Protein AF-A0A523J9A5-F1 (afdb_monomer_lite)

Secondary structure (DSSP, 8-state):
-HHHHHHHHHHGGG-------PEEEEEEEEPPTT--HHHHHHHHHHHHHHHHHHHHHHHTT--HHHHHHHHHHHHHHHHHHHHHHHHHHTT--TTS---HHHHHHHHHHHHHHHHHHHHHGGGGGGGEEEEEEEEEEE-SS-TTEEEEEEEEEE-HHHHHHHHHHHHTTSS---------------SS--TGGGT-SSHHHHHHHHHHH-

pLDDT: mean 82.73, std 16.06, range [45.19, 97.62]

Sequence (210 aa):
MIKILISIFIFLFMASSQASDYISGQGRFYAADGDSIQFIKKQLLYNAFRNVINKDLKHQGLNDKRFWEIFDQKFEESFAEIKETLQTKYKIQEGEKIDPKVQEKYKKALRAKRLVLRTKFSSLGRAISSYAIKTITRSPKYPKSRFLSLQAKVDRKILNRIYFRFIKSGENKKFSSLIISPTLSLTNLTWDELGVEVKNDLTEVIYGHW

Foldseek 3Di:
DVVVVVVVVVVVVVPPPPPQDWFKFKFKDQADPPQDPVNVVLRRVVRRLLRSLLVVCVVVVHDSPLLVVLQVVVLCVVCVVVLVVLCVVLVPDPPDDDDPVSVVVSVSVSSSVSSVCSCPRLPSVVQFVDKDWDDWDADPVRRRMIMTMMITRGPVVSSVVSSCVRVVVPDDPPVVDDDDDDDDDDDPDDCVNVVHPDPVVVVCVVVVPD

Radius of gyration: 27.21 Å; chains: 1; bounding box: 61×56×72 Å

Structure (mmCIF, N/CA/C/O backbone):
data_AF-A0A523J9A5-F1
#
_entry.id   AF-A0A523J9A5-F1
#
loop_
_atom_site.group_PDB
_atom_site.id
_atom_site.type_symbol
_atom_site.label_atom_id
_atom_site.label_alt_id
_atom_site.label_comp_id
_atom_site.label_asym_id
_atom_site.label_entity_id
_atom_site.label_seq_id
_atom_site.pdbx_PDB_ins_code
_atom_site.Cartn_x
_atom_site.Cartn_y
_atom_site.Cartn_z
_atom_site.occupancy
_atom_site.B_iso_or_equiv
_atom_site.auth_seq_id
_atom_site.auth_comp_id
_atom_site.auth_asym_id
_atom_site.auth_atom_id
_atom_site.pdbx_PDB_model_num
ATOM 1 N N . MET A 1 1 ? 17.017 -33.442 -46.375 1.00 51.81 1 MET A N 1
ATOM 2 C CA . MET A 1 1 ? 16.998 -33.651 -44.907 1.00 51.81 1 MET A CA 1
ATOM 3 C C . MET A 1 1 ? 17.675 -32.528 -44.116 1.00 51.81 1 MET A C 1
ATOM 5 O O . MET A 1 1 ? 17.059 -32.040 -43.182 1.00 51.81 1 MET A O 1
ATOM 9 N N . ILE A 1 2 ? 18.857 -32.033 -44.510 1.00 52.28 2 ILE A N 1
ATOM 10 C CA . ILE A 1 2 ? 19.576 -30.945 -43.800 1.00 52.28 2 ILE A CA 1
ATOM 11 C C . ILE A 1 2 ? 18.772 -29.630 -43.688 1.00 52.28 2 ILE A C 1
ATOM 13 O O . ILE A 1 2 ? 18.781 -28.990 -42.642 1.00 52.28 2 ILE A O 1
ATOM 17 N N . LYS A 1 3 ? 17.987 -29.262 -44.713 1.00 48.47 3 LYS A N 1
ATOM 18 C CA . LYS A 1 3 ? 17.148 -28.044 -44.684 1.00 48.47 3 LYS A CA 1
ATOM 19 C C . LYS A 1 3 ? 15.986 -28.102 -43.674 1.00 48.47 3 LYS A C 1
ATOM 21 O O . LYS A 1 3 ? 15.579 -27.063 -43.170 1.00 48.47 3 LYS A O 1
ATOM 26 N N . ILE A 1 4 ? 15.487 -29.298 -43.344 1.00 55.53 4 ILE A N 1
ATOM 27 C CA . ILE A 1 4 ? 14.413 -29.484 -42.347 1.00 55.53 4 ILE A CA 1
ATOM 28 C C . ILE A 1 4 ? 14.994 -29.396 -40.928 1.00 55.53 4 ILE A C 1
ATOM 30 O O . ILE A 1 4 ? 14.382 -28.793 -40.050 1.00 55.53 4 ILE A O 1
ATOM 34 N N . LEU A 1 5 ? 16.218 -29.900 -40.723 1.00 50.38 5 LEU A N 1
ATOM 35 C CA . LEU A 1 5 ? 16.916 -29.814 -39.437 1.00 50.38 5 LEU A CA 1
ATOM 36 C C . LEU A 1 5 ? 17.243 -28.361 -39.040 1.00 50.38 5 LEU A C 1
ATOM 38 O O . LEU A 1 5 ? 17.087 -27.987 -37.882 1.00 50.38 5 LEU A O 1
ATOM 42 N N . ILE A 1 6 ? 17.632 -27.525 -40.010 1.00 56.62 6 ILE A N 1
ATOM 43 C CA . ILE A 1 6 ? 17.938 -26.100 -39.782 1.00 56.62 6 ILE A CA 1
ATOM 44 C C . ILE A 1 6 ? 16.667 -25.302 -39.444 1.00 56.62 6 ILE A C 1
ATOM 46 O O . ILE A 1 6 ? 16.698 -24.416 -38.593 1.00 56.62 6 ILE A O 1
ATOM 50 N N . SER A 1 7 ? 15.526 -25.650 -40.047 1.00 52.88 7 SER A N 1
ATOM 51 C CA . SER A 1 7 ? 14.251 -24.972 -39.781 1.00 52.88 7 SER A CA 1
ATOM 52 C C . SER A 1 7 ? 13.699 -25.277 -38.376 1.00 52.88 7 SER A C 1
ATOM 54 O O . SER A 1 7 ? 13.117 -24.400 -37.743 1.00 52.88 7 SER A O 1
ATOM 56 N N . ILE A 1 8 ? 13.972 -26.472 -37.835 1.00 55.47 8 ILE A N 1
ATOM 57 C CA . ILE A 1 8 ? 13.607 -26.849 -36.457 1.00 55.47 8 ILE A CA 1
ATOM 58 C C . ILE A 1 8 ? 14.512 -26.154 -35.424 1.00 55.47 8 ILE A C 1
ATOM 60 O O . ILE A 1 8 ? 14.038 -25.750 -34.364 1.00 55.47 8 ILE A O 1
ATOM 64 N N . PHE A 1 9 ? 15.793 -25.937 -35.739 1.00 51.72 9 PHE A N 1
ATOM 65 C CA . PHE A 1 9 ? 16.733 -25.284 -34.819 1.00 51.72 9 PHE A CA 1
ATOM 66 C C . PHE A 1 9 ? 16.455 -23.778 -34.639 1.00 51.72 9 PHE A C 1
ATOM 68 O O . PHE A 1 9 ? 16.638 -23.238 -33.550 1.00 51.72 9 PHE A O 1
ATOM 75 N N . ILE A 1 10 ? 15.931 -23.104 -35.671 1.00 55.44 10 ILE A N 1
ATOM 76 C CA . ILE A 1 10 ? 15.551 -21.680 -35.603 1.00 55.44 10 ILE A CA 1
ATOM 77 C C . ILE A 1 10 ? 14.261 -21.473 -34.788 1.00 55.44 10 ILE A C 1
ATOM 79 O O . ILE A 1 10 ? 14.104 -20.447 -34.127 1.00 55.44 10 ILE A O 1
ATOM 83 N N . PHE A 1 11 ? 13.360 -22.461 -34.749 1.00 49.91 11 PHE A N 1
ATOM 84 C CA . PHE A 1 11 ? 12.113 -22.362 -33.980 1.00 49.91 11 PHE A CA 1
ATOM 85 C C . PHE A 1 11 ? 12.318 -22.528 -32.460 1.00 49.91 11 PHE A C 1
ATOM 87 O O . PHE A 1 11 ? 11.523 -22.029 -31.666 1.00 49.91 11 PHE A O 1
ATOM 94 N N . LEU A 1 12 ? 13.414 -23.168 -32.038 1.00 51.41 12 LEU A N 1
ATOM 95 C CA . LEU A 1 12 ? 13.752 -23.388 -30.624 1.00 51.41 12 LEU A CA 1
ATOM 96 C C . LEU A 1 12 ? 14.349 -22.156 -29.920 1.00 51.41 12 LEU A C 1
ATOM 98 O O . LEU A 1 12 ? 14.336 -22.099 -28.692 1.00 51.41 12 LEU A O 1
ATOM 102 N N . PHE A 1 13 ? 14.804 -21.138 -30.660 1.00 50.84 13 PHE A N 1
ATOM 103 C CA . PHE A 1 13 ? 15.398 -19.926 -30.074 1.00 50.84 13 PHE A CA 1
ATOM 104 C C . PHE A 1 13 ? 14.388 -18.822 -29.714 1.00 50.84 13 PHE A C 1
ATOM 106 O O . PHE A 1 13 ? 14.748 -17.870 -29.020 1.00 50.84 13 PHE A O 1
ATOM 113 N N . MET A 1 14 ? 13.118 -18.940 -30.122 1.00 53.25 14 MET A N 1
ATOM 114 C CA . MET A 1 14 ? 12.080 -17.953 -29.772 1.00 53.25 14 MET A CA 1
ATOM 115 C C . MET A 1 14 ? 11.389 -18.217 -28.427 1.00 53.25 14 MET A C 1
ATOM 117 O O . MET A 1 14 ? 10.596 -17.397 -27.972 1.00 53.25 14 MET A O 1
ATOM 121 N N . ALA A 1 15 ? 11.719 -19.314 -27.743 1.00 49.19 15 ALA A N 1
ATOM 122 C CA . ALA A 1 15 ? 11.254 -19.576 -26.385 1.00 49.19 15 ALA A CA 1
ATOM 123 C C . ALA A 1 15 ? 12.211 -18.981 -25.336 1.00 49.19 15 ALA A C 1
ATOM 125 O O . ALA A 1 15 ? 12.536 -19.623 -24.336 1.00 49.19 15 ALA A O 1
ATOM 126 N N . SER A 1 16 ? 12.672 -17.742 -25.534 1.00 50.25 16 SER A N 1
ATOM 127 C CA . SER A 1 16 ? 13.217 -16.962 -24.425 1.00 50.25 16 SER A CA 1
ATOM 128 C C . SER A 1 16 ? 12.063 -16.686 -23.464 1.00 50.25 16 SER A C 1
ATOM 130 O O . SER A 1 16 ? 11.246 -15.782 -23.635 1.00 50.25 16 SER A O 1
ATOM 132 N N . SER A 1 17 ? 11.960 -17.563 -22.468 1.00 45.19 17 SER A N 1
ATOM 133 C CA . SER A 1 17 ? 11.051 -17.434 -21.342 1.00 45.19 17 SER A CA 1
ATOM 134 C C . SER A 1 17 ? 11.179 -16.021 -20.789 1.00 45.19 17 SER A C 1
ATOM 136 O O . SER A 1 17 ? 12.215 -15.664 -20.229 1.00 45.19 17 SER A O 1
ATOM 138 N N . GLN A 1 18 ? 10.130 -15.208 -20.934 1.00 46.91 18 GLN A N 1
ATOM 139 C CA . GLN A 1 18 ? 9.980 -14.019 -20.110 1.00 46.91 18 GLN A CA 1
ATOM 140 C C . GLN A 1 18 ? 9.832 -14.518 -18.677 1.00 46.91 18 GLN A C 1
ATOM 142 O O . GLN A 1 18 ? 8.726 -14.829 -18.229 1.00 46.91 18 GLN A O 1
ATOM 147 N N . ALA A 1 19 ? 10.953 -14.652 -17.970 1.00 47.66 19 ALA A N 1
ATOM 148 C CA . ALA A 1 19 ? 10.949 -14.781 -16.530 1.00 47.66 19 ALA A CA 1
ATOM 149 C C . ALA A 1 19 ? 10.208 -13.547 -16.016 1.00 47.66 19 ALA A C 1
ATOM 151 O O . ALA A 1 19 ? 10.715 -12.428 -16.053 1.00 47.66 19 ALA A O 1
ATOM 152 N N . SER A 1 20 ? 8.935 -13.715 -15.656 1.00 56.91 20 SER A N 1
ATOM 153 C CA . SER A 1 20 ? 8.192 -12.615 -15.077 1.00 56.91 20 SER A CA 1
ATOM 154 C C . SER A 1 20 ? 8.813 -12.358 -13.716 1.00 56.91 20 SER A C 1
ATOM 156 O O . SER A 1 20 ? 8.623 -13.166 -12.806 1.00 56.91 20 SER A O 1
ATOM 158 N N . ASP A 1 21 ? 9.576 -11.275 -13.596 1.00 81.69 21 ASP A N 1
ATOM 159 C CA . ASP A 1 21 ? 10.255 -10.923 -12.356 1.00 81.69 21 ASP A CA 1
ATOM 160 C C . ASP A 1 21 ? 9.224 -10.719 -11.244 1.00 81.69 21 ASP A C 1
ATOM 162 O O . ASP A 1 21 ? 8.546 -9.691 -11.141 1.00 81.69 21 ASP A O 1
ATOM 166 N N . TYR A 1 22 ? 9.068 -11.743 -10.410 1.00 92.44 22 TYR A N 1
ATOM 167 C CA . TYR A 1 22 ? 8.266 -11.657 -9.206 1.00 92.44 22 TYR A CA 1
ATOM 168 C C . TYR A 1 22 ? 9.050 -10.886 -8.153 1.00 92.44 22 TYR A C 1
ATOM 170 O O . TYR A 1 22 ? 10.107 -11.313 -7.686 1.00 92.44 22 TYR A O 1
ATOM 178 N N . ILE A 1 23 ? 8.484 -9.778 -7.696 1.00 95.88 23 ILE A N 1
ATOM 179 C CA . ILE A 1 23 ? 9.078 -8.951 -6.655 1.00 95.88 23 ILE A CA 1
ATOM 180 C C . ILE A 1 23 ? 8.542 -9.417 -5.307 1.00 95.88 23 ILE A C 1
ATOM 182 O O . ILE A 1 23 ? 7.333 -9.480 -5.070 1.00 95.88 23 ILE A O 1
ATOM 186 N N . SER A 1 24 ? 9.452 -9.746 -4.392 1.00 96.25 24 SER A N 1
ATOM 187 C CA . SER A 1 24 ? 9.074 -10.147 -3.036 1.00 96.25 24 SER A CA 1
ATOM 188 C C . SER A 1 24 ? 8.672 -8.928 -2.202 1.00 96.25 24 SER A C 1
ATOM 190 O O . SER A 1 24 ? 9.458 -7.994 -2.033 1.00 96.25 24 SER A O 1
ATOM 192 N N . GLY A 1 25 ? 7.467 -8.956 -1.641 1.00 96.75 25 GLY A N 1
ATOM 193 C CA . GLY A 1 25 ? 6.881 -7.921 -0.795 1.00 96.75 25 GLY A CA 1
ATOM 194 C C . GLY A 1 25 ? 6.750 -8.350 0.657 1.00 96.75 25 GLY A C 1
ATOM 195 O O . GLY A 1 25 ? 6.474 -9.514 0.946 1.00 96.75 25 GLY A O 1
ATOM 196 N N . GLN A 1 26 ? 6.909 -7.401 1.577 1.00 97.38 26 GLN A N 1
ATOM 197 C CA . GLN A 1 26 ? 6.709 -7.630 3.008 1.00 97.38 26 GLN A CA 1
ATOM 198 C C . GLN A 1 26 ? 5.795 -6.570 3.620 1.00 97.38 26 GLN A C 1
ATOM 200 O O . GLN A 1 26 ? 6.018 -5.372 3.458 1.00 97.38 26 GLN A O 1
ATOM 205 N N . GLY A 1 27 ? 4.785 -7.021 4.360 1.00 96.56 27 GLY A N 1
ATOM 206 C CA . GLY A 1 27 ? 3.870 -6.189 5.128 1.00 96.56 27 GLY A CA 1
ATOM 207 C C . GLY A 1 27 ? 4.023 -6.466 6.617 1.00 96.56 27 GLY A C 1
ATOM 208 O O . GLY A 1 27 ? 3.886 -7.603 7.061 1.00 96.56 27 GLY A O 1
ATOM 209 N N . ARG A 1 28 ? 4.293 -5.423 7.403 1.00 96.19 28 ARG A N 1
ATOM 210 C CA . ARG A 1 28 ? 4.307 -5.481 8.872 1.00 96.19 28 ARG A CA 1
ATOM 211 C C . ARG A 1 28 ? 3.183 -4.622 9.417 1.00 96.19 28 ARG A C 1
ATOM 213 O O . ARG A 1 28 ? 2.932 -3.545 8.880 1.00 96.19 28 ARG A O 1
ATOM 220 N N . PHE A 1 29 ? 2.504 -5.085 10.459 1.00 96.44 29 PHE A N 1
ATOM 221 C CA . PHE A 1 29 ? 1.437 -4.320 11.093 1.00 96.44 29 PHE A CA 1
ATOM 222 C C . PHE A 1 29 ? 1.296 -4.667 12.578 1.00 96.44 29 PHE A C 1
ATOM 224 O O . PHE A 1 29 ? 1.334 -5.838 12.947 1.00 96.44 29 PHE A O 1
ATOM 231 N N . TYR A 1 30 ? 1.104 -3.646 13.413 1.00 95.25 30 TYR A N 1
ATOM 232 C CA . TYR A 1 30 ? 0.761 -3.796 14.825 1.00 95.25 30 TYR A CA 1
ATOM 233 C C . TYR A 1 30 ? -0.744 -3.579 14.992 1.00 95.25 30 TYR A C 1
ATOM 235 O O . TYR A 1 30 ? -1.236 -2.464 14.830 1.00 95.25 30 TYR A O 1
ATOM 243 N N . ALA A 1 31 ? -1.470 -4.658 15.276 1.00 93.19 31 ALA A N 1
ATOM 244 C CA . ALA A 1 31 ? -2.914 -4.622 15.464 1.00 93.19 31 ALA A CA 1
ATOM 245 C C . ALA A 1 31 ? -3.288 -3.976 16.806 1.00 93.19 31 ALA A C 1
ATOM 247 O O . ALA A 1 31 ? -2.639 -4.223 17.824 1.00 93.19 31 ALA A O 1
ATOM 248 N N . ALA A 1 32 ? -4.355 -3.182 16.804 1.00 91.75 32 ALA A N 1
ATOM 249 C CA . ALA A 1 32 ? -4.997 -2.720 18.027 1.00 91.75 32 ALA A CA 1
ATOM 250 C C . ALA A 1 32 ? -5.987 -3.769 18.547 1.00 91.75 32 ALA A C 1
ATOM 252 O O . ALA A 1 32 ? -6.393 -4.684 17.823 1.00 91.75 32 ALA A O 1
ATOM 253 N N . ASP A 1 33 ? -6.388 -3.621 19.807 1.00 84.75 33 ASP A N 1
ATOM 254 C CA . ASP A 1 33 ? -7.414 -4.480 20.386 1.00 84.75 33 ASP A CA 1
ATOM 255 C C . ASP A 1 33 ? -8.743 -4.282 19.646 1.00 84.75 33 ASP A C 1
ATOM 257 O O . ASP A 1 33 ? -9.129 -3.173 19.277 1.00 84.75 33 ASP A O 1
ATOM 261 N N . GLY A 1 34 ? -9.412 -5.393 19.336 1.00 85.25 34 GLY A N 1
ATOM 262 C CA . GLY A 1 34 ? -10.656 -5.385 18.568 1.00 85.25 34 GLY A CA 1
ATOM 263 C C . GLY A 1 34 ? -10.512 -5.115 17.062 1.00 85.25 34 GLY A C 1
ATOM 264 O O . GLY A 1 34 ? -11.544 -4.996 16.389 1.00 85.25 34 GLY A O 1
ATOM 265 N N . ASP A 1 35 ? -9.295 -5.027 16.505 1.00 91.50 35 ASP A N 1
ATOM 266 C CA . ASP A 1 35 ? -9.093 -5.012 15.050 1.00 91.50 35 ASP A CA 1
ATOM 267 C C . ASP A 1 35 ? -9.555 -6.351 14.448 1.00 91.50 35 ASP A C 1
ATOM 269 O O . ASP A 1 35 ? -9.133 -7.432 14.866 1.00 91.50 35 ASP A O 1
ATOM 273 N N . SER A 1 36 ? -10.430 -6.297 13.440 1.00 92.81 36 SER A N 1
ATOM 274 C CA . SER A 1 36 ? -10.937 -7.514 12.803 1.00 92.81 36 SER A CA 1
ATOM 275 C C . SER A 1 36 ? -9.850 -8.201 11.972 1.00 92.81 36 SER A C 1
ATOM 277 O O . SER A 1 36 ? -8.979 -7.553 11.385 1.00 92.81 36 SER A O 1
ATOM 279 N N . ILE A 1 37 ? -9.928 -9.529 11.842 1.00 91.81 37 ILE A N 1
ATOM 280 C CA . ILE A 1 37 ? -8.985 -10.309 11.020 1.00 91.81 37 ILE A CA 1
ATOM 281 C C . ILE A 1 37 ? -8.953 -9.783 9.576 1.00 91.81 37 ILE A C 1
ATOM 283 O O . ILE A 1 37 ? -7.886 -9.682 8.972 1.00 91.81 37 ILE A O 1
ATOM 287 N N . GLN A 1 38 ? -10.110 -9.404 9.026 1.00 93.94 38 GLN A N 1
ATOM 288 C CA . GLN A 1 38 ? -10.204 -8.828 7.684 1.00 93.94 38 GLN A CA 1
ATOM 289 C C . GLN A 1 38 ? -9.468 -7.487 7.574 1.00 93.94 38 GLN A C 1
ATOM 291 O O . GLN A 1 38 ? -8.769 -7.257 6.587 1.00 93.94 38 GLN A O 1
ATOM 296 N N . PHE A 1 39 ? -9.597 -6.612 8.577 1.00 95.12 39 PHE A N 1
ATOM 297 C CA . PHE A 1 39 ? -8.871 -5.343 8.622 1.00 95.12 39 PHE A CA 1
ATOM 298 C C . PHE A 1 39 ? -7.357 -5.579 8.667 1.00 95.12 39 PHE A C 1
ATOM 300 O O . PHE A 1 39 ? -6.626 -5.026 7.847 1.00 95.12 39 PHE A O 1
ATOM 307 N N . ILE A 1 40 ? -6.900 -6.477 9.546 1.00 95.25 40 ILE A N 1
ATOM 308 C CA . ILE A 1 40 ? -5.484 -6.846 9.678 1.00 95.25 40 ILE A CA 1
ATOM 309 C C . ILE A 1 40 ? -4.933 -7.368 8.345 1.00 95.25 40 ILE A C 1
ATOM 311 O O . ILE A 1 40 ? -3.891 -6.901 7.889 1.00 95.25 40 ILE A O 1
ATOM 315 N N . LYS A 1 41 ? -5.640 -8.297 7.686 1.00 95.38 41 LYS A N 1
ATOM 316 C CA . LYS A 1 41 ? -5.233 -8.844 6.381 1.00 95.38 41 LYS A CA 1
ATOM 317 C C . LYS A 1 41 ? -5.118 -7.751 5.315 1.00 95.38 41 LYS A C 1
ATOM 319 O O . LYS A 1 41 ? -4.108 -7.693 4.620 1.00 95.38 41 LYS A O 1
ATOM 324 N N . LYS A 1 42 ? -6.108 -6.854 5.217 1.00 95.88 42 LYS A N 1
ATOM 325 C CA . LYS A 1 42 ? -6.087 -5.727 4.266 1.00 95.88 42 LYS A CA 1
ATOM 326 C C . LYS A 1 42 ? -4.923 -4.773 4.531 1.00 95.88 42 LYS A C 1
ATOM 328 O O . LYS A 1 42 ? -4.265 -4.342 3.590 1.00 95.88 42 LYS A O 1
ATOM 333 N N . GLN A 1 43 ? -4.644 -4.475 5.797 1.00 96.44 43 GLN A N 1
ATOM 334 C CA . GLN A 1 43 ? -3.549 -3.589 6.185 1.00 96.44 43 GLN A CA 1
ATOM 335 C C . GLN A 1 43 ? -2.180 -4.199 5.869 1.00 96.44 43 GLN A C 1
ATOM 337 O O . GLN A 1 43 ? -1.312 -3.521 5.323 1.00 96.44 43 GLN A O 1
ATOM 342 N N . LEU A 1 44 ? -1.992 -5.485 6.179 1.00 97.00 44 LEU A N 1
ATOM 343 C CA . LEU A 1 44 ? -0.776 -6.222 5.838 1.00 97.00 44 LEU A CA 1
ATOM 344 C C . LEU A 1 44 ? -0.553 -6.261 4.327 1.00 97.00 44 LEU A C 1
ATOM 346 O O . LEU A 1 44 ? 0.556 -5.992 3.873 1.00 97.00 44 LEU A O 1
ATOM 350 N N . LEU A 1 45 ? -1.606 -6.549 3.560 1.00 96.81 45 LEU A N 1
ATOM 351 C CA . LEU A 1 45 ? -1.542 -6.596 2.104 1.00 96.81 45 LEU A CA 1
ATOM 352 C C . LEU A 1 45 ? -1.188 -5.228 1.511 1.00 96.81 45 LEU A C 1
ATOM 354 O O . LEU A 1 45 ? -0.286 -5.142 0.684 1.00 96.81 45 LEU A O 1
ATOM 358 N N . TYR A 1 46 ? -1.827 -4.154 1.984 1.00 96.38 46 TYR A N 1
ATOM 359 C CA . TYR A 1 46 ? -1.495 -2.787 1.575 1.00 96.38 46 TYR A CA 1
ATOM 360 C C . TYR A 1 46 ? -0.020 -2.456 1.844 1.00 96.38 46 TYR A C 1
ATOM 362 O O . TYR A 1 46 ? 0.680 -1.966 0.958 1.00 96.38 46 TYR A O 1
ATOM 370 N N . ASN A 1 47 ? 0.477 -2.775 3.043 1.00 96.88 47 ASN A N 1
ATOM 371 C CA . ASN A 1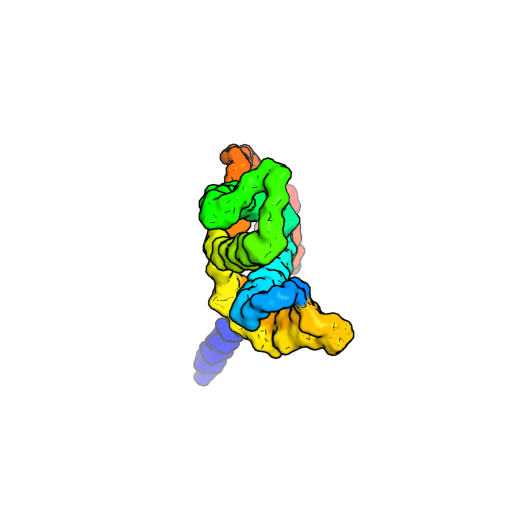 47 ? 1.873 -2.533 3.407 1.00 96.88 47 ASN A CA 1
ATOM 372 C C . ASN A 1 47 ? 2.836 -3.352 2.531 1.00 96.88 47 ASN A C 1
ATOM 374 O O . ASN A 1 47 ? 3.870 -2.837 2.107 1.00 96.88 47 ASN A O 1
ATOM 378 N N . ALA A 1 48 ? 2.480 -4.599 2.215 1.00 97.56 48 ALA A N 1
ATOM 379 C CA . ALA A 1 48 ? 3.265 -5.452 1.333 1.00 97.56 48 ALA A CA 1
ATOM 380 C C . ALA A 1 48 ? 3.290 -4.934 -0.113 1.00 97.56 48 ALA A C 1
ATOM 382 O O . ALA A 1 48 ? 4.360 -4.889 -0.714 1.00 97.56 48 ALA A O 1
ATOM 383 N N . PHE A 1 49 ? 2.159 -4.475 -0.655 1.00 97.44 49 PHE A N 1
ATOM 384 C CA . PHE A 1 49 ? 2.103 -3.854 -1.982 1.00 97.44 49 PHE A CA 1
ATOM 385 C C . PHE A 1 49 ? 2.902 -2.560 -2.046 1.00 97.44 49 PHE A C 1
ATOM 387 O O . PHE A 1 49 ? 3.662 -2.367 -2.990 1.00 97.44 49 PHE A O 1
ATOM 394 N N . ARG A 1 50 ? 2.815 -1.709 -1.018 1.00 96.75 50 ARG A N 1
ATOM 395 C CA . ARG A 1 50 ? 3.671 -0.521 -0.909 1.00 96.75 50 ARG A CA 1
ATOM 396 C C . ARG A 1 50 ? 5.151 -0.905 -0.941 1.00 96.75 50 ARG A C 1
ATOM 398 O O . ARG A 1 50 ? 5.921 -0.288 -1.664 1.00 96.75 50 ARG A O 1
ATOM 405 N N . ASN A 1 51 ? 5.549 -1.957 -0.221 1.00 97.44 51 ASN A N 1
ATOM 406 C CA . ASN A 1 51 ? 6.926 -2.452 -0.251 1.00 97.44 51 ASN A CA 1
ATOM 407 C C . ASN A 1 51 ? 7.355 -2.954 -1.642 1.00 97.44 51 ASN A C 1
ATOM 409 O O . ASN A 1 51 ? 8.464 -2.644 -2.069 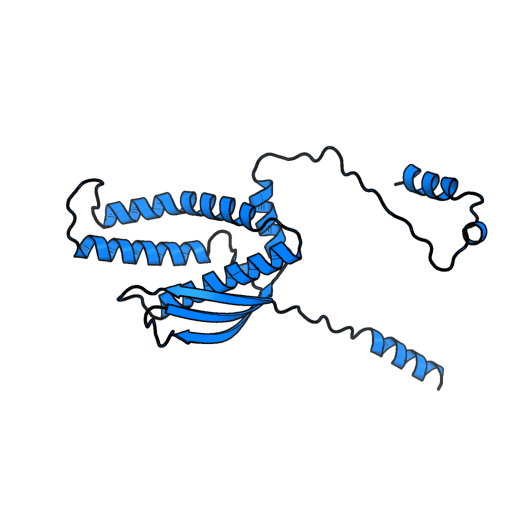1.00 97.44 51 ASN A O 1
ATOM 413 N N . VAL A 1 52 ? 6.489 -3.688 -2.348 1.00 97.44 52 VAL A N 1
ATOM 414 C CA . VAL A 1 52 ? 6.737 -4.136 -3.731 1.00 97.44 52 VAL A CA 1
ATOM 415 C C . VAL A 1 52 ? 6.926 -2.946 -4.662 1.00 97.44 52 VAL A C 1
ATOM 417 O O . VAL A 1 52 ? 7.920 -2.887 -5.377 1.00 97.44 52 VAL A O 1
ATOM 420 N N . ILE A 1 53 ? 6.009 -1.981 -4.609 1.00 96.81 53 ILE A N 1
ATOM 421 C CA . ILE A 1 53 ? 6.055 -0.778 -5.440 1.00 96.81 53 ILE A CA 1
ATOM 422 C C . ILE A 1 53 ? 7.342 0.005 -5.173 1.00 96.81 53 ILE A C 1
ATOM 424 O O . ILE A 1 53 ? 8.000 0.412 -6.120 1.00 96.81 53 ILE A O 1
ATOM 428 N N . ASN A 1 54 ? 7.767 0.153 -3.914 1.00 97.00 54 ASN A N 1
ATOM 429 C CA . ASN A 1 54 ? 9.035 0.821 -3.595 1.00 97.00 54 ASN A CA 1
ATOM 430 C C . ASN A 1 54 ? 10.229 0.130 -4.244 1.00 97.00 54 ASN A C 1
ATOM 432 O O . ASN A 1 54 ? 11.120 0.799 -4.757 1.00 97.00 54 ASN A O 1
ATOM 436 N N . LYS A 1 55 ? 10.265 -1.204 -4.190 1.00 96.75 55 LYS A N 1
ATOM 437 C CA . LYS A 1 55 ? 11.349 -1.980 -4.795 1.00 96.75 55 LYS A CA 1
ATOM 438 C C . LYS A 1 55 ? 11.362 -1.814 -6.309 1.00 96.75 55 LYS A C 1
ATOM 440 O O . LYS A 1 55 ? 12.432 -1.592 -6.859 1.00 96.75 55 LYS A O 1
ATOM 445 N N . ASP A 1 56 ? 10.198 -1.867 -6.953 1.00 95.56 56 ASP A N 1
ATOM 446 C CA . ASP A 1 56 ? 10.102 -1.703 -8.404 1.00 95.56 56 ASP A CA 1
ATOM 447 C C . ASP A 1 56 ? 10.451 -0.271 -8.845 1.00 95.56 56 ASP A C 1
ATOM 449 O O . ASP A 1 56 ? 11.260 -0.100 -9.747 1.00 95.56 56 ASP A O 1
ATOM 453 N N . LEU A 1 57 ? 9.952 0.763 -8.155 1.00 95.06 57 LEU A N 1
ATOM 454 C CA . LEU A 1 57 ? 10.317 2.158 -8.437 1.00 95.06 57 LEU A CA 1
ATOM 455 C C . LEU A 1 57 ? 11.830 2.380 -8.320 1.00 95.06 57 LEU A C 1
ATOM 457 O O . LEU A 1 57 ? 12.431 2.958 -9.221 1.00 95.06 57 LEU A O 1
ATOM 461 N N . LYS A 1 58 ? 12.461 1.874 -7.252 1.00 94.38 58 LYS A N 1
ATOM 462 C CA . LYS A 1 58 ? 13.919 1.966 -7.077 1.00 94.38 58 LYS A CA 1
ATOM 463 C C . LYS A 1 58 ? 14.682 1.212 -8.156 1.00 94.38 58 LYS A C 1
ATOM 465 O O . LYS A 1 58 ? 15.675 1.724 -8.657 1.00 94.38 58 LYS A O 1
ATOM 470 N N . HIS A 1 59 ? 14.218 0.018 -8.517 1.00 92.38 59 HIS A N 1
ATOM 471 C CA . HIS A 1 59 ? 14.814 -0.771 -9.591 1.00 92.38 59 HIS A CA 1
ATOM 472 C C . HIS A 1 59 ? 14.758 -0.036 -10.940 1.00 92.38 59 HIS A C 1
ATOM 474 O O . HIS A 1 59 ? 15.696 -0.121 -11.721 1.00 92.38 59 HIS A O 1
ATOM 480 N N . GLN A 1 60 ? 13.704 0.749 -11.177 1.00 89.88 60 GLN A N 1
ATOM 481 C CA . GLN A 1 60 ? 13.559 1.610 -12.353 1.00 89.88 60 GLN A CA 1
ATOM 482 C C . GLN A 1 60 ? 14.295 2.966 -12.245 1.00 89.88 60 GLN A C 1
ATOM 484 O O . GLN A 1 60 ? 14.157 3.800 -13.137 1.00 89.88 60 GLN A O 1
ATOM 489 N N . GLY A 1 61 ? 15.031 3.237 -11.160 1.00 90.06 61 GLY A N 1
ATOM 490 C CA . GLY A 1 61 ? 15.710 4.524 -10.942 1.00 90.06 61 GLY A CA 1
ATOM 491 C C . GLY A 1 61 ? 14.775 5.695 -10.600 1.00 90.06 61 GLY A C 1
ATOM 492 O O . GLY A 1 61 ? 15.167 6.856 -10.697 1.00 90.06 61 GLY A O 1
ATOM 493 N N . LEU A 1 62 ? 13.530 5.417 -10.202 1.00 91.88 62 LEU A N 1
ATOM 494 C CA . LEU A 1 62 ? 12.528 6.423 -9.847 1.00 91.88 62 LEU A CA 1
ATOM 495 C C . LEU A 1 62 ? 12.591 6.786 -8.353 1.00 91.88 62 LEU A C 1
ATOM 497 O O . LEU A 1 62 ? 12.913 5.958 -7.500 1.00 91.88 62 LEU A O 1
ATOM 501 N N . ASN A 1 63 ? 12.236 8.032 -8.015 1.00 92.62 63 ASN A N 1
ATOM 502 C CA . ASN A 1 63 ? 12.276 8.534 -6.639 1.00 92.62 63 ASN A CA 1
ATOM 503 C C . ASN A 1 63 ? 11.013 8.116 -5.867 1.00 92.62 63 ASN A C 1
ATOM 505 O O . ASN A 1 63 ? 9.985 8.800 -5.885 1.00 92.62 63 ASN A O 1
ATOM 509 N N . ASP A 1 64 ? 11.100 6.980 -5.172 1.00 93.88 64 ASP A N 1
ATOM 510 C CA . ASP A 1 64 ? 10.004 6.423 -4.380 1.00 93.88 64 ASP A CA 1
ATOM 511 C C . ASP A 1 64 ? 9.574 7.353 -3.237 1.00 93.88 64 ASP A C 1
ATOM 513 O O . ASP A 1 64 ? 8.376 7.516 -3.004 1.00 93.88 64 ASP A O 1
ATOM 517 N N . LYS A 1 65 ? 10.524 8.009 -2.558 1.00 94.38 65 LYS A N 1
ATOM 518 C CA . LYS A 1 65 ? 10.226 8.937 -1.453 1.00 94.38 65 LYS A CA 1
ATOM 519 C C . LYS A 1 65 ? 9.331 10.082 -1.917 1.00 94.38 65 LYS A C 1
ATOM 521 O O . LYS A 1 65 ? 8.249 10.273 -1.366 1.00 94.38 65 LYS A O 1
ATOM 526 N N . ARG A 1 66 ? 9.741 10.779 -2.982 1.00 92.44 66 ARG A N 1
ATOM 527 C CA . ARG A 1 66 ? 8.999 11.927 -3.512 1.00 92.44 66 ARG A CA 1
ATOM 528 C C . ARG A 1 66 ? 7.614 11.530 -4.014 1.00 92.44 66 ARG A C 1
ATOM 530 O O . ARG A 1 66 ? 6.650 12.260 -3.802 1.00 92.44 66 ARG A O 1
ATOM 537 N N . PHE A 1 67 ? 7.505 10.364 -4.652 1.00 95.00 67 PHE A N 1
ATOM 538 C CA . PHE A 1 67 ? 6.216 9.819 -5.070 1.00 95.00 67 PHE A CA 1
ATOM 539 C C . PHE A 1 67 ? 5.266 9.643 -3.884 1.00 95.00 67 PHE A C 1
ATOM 541 O O . PHE A 1 67 ? 4.124 10.093 -3.949 1.00 95.00 67 PHE A O 1
ATOM 548 N N . TRP A 1 68 ? 5.734 9.026 -2.796 1.00 95.50 68 TRP A N 1
ATOM 549 C CA . TRP A 1 68 ? 4.894 8.776 -1.629 1.00 95.50 68 TRP A CA 1
ATOM 550 C C . TRP A 1 68 ? 4.547 10.021 -0.832 1.00 95.50 68 TRP A C 1
ATOM 552 O O . TRP A 1 68 ? 3.443 10.069 -0.308 1.00 95.50 68 TRP A O 1
ATOM 562 N N . GLU A 1 69 ? 5.432 11.013 -0.761 1.00 94.62 69 GLU A N 1
ATOM 563 C CA . GLU A 1 69 ? 5.118 12.314 -0.159 1.00 94.62 69 GLU A CA 1
ATOM 564 C C . GLU A 1 69 ? 3.929 12.969 -0.867 1.00 94.62 69 GLU A C 1
ATOM 566 O O . GLU A 1 69 ? 2.929 13.287 -0.229 1.00 94.62 69 GLU A O 1
ATOM 571 N N . ILE A 1 70 ? 3.998 13.094 -2.198 1.00 93.75 70 ILE A N 1
ATOM 572 C CA . ILE A 1 70 ? 2.927 13.713 -2.992 1.00 93.75 70 ILE A CA 1
ATOM 573 C C . ILE A 1 70 ? 1.660 12.848 -2.955 1.00 93.75 70 ILE A C 1
ATOM 575 O O . ILE A 1 70 ? 0.550 13.369 -2.851 1.00 93.75 70 ILE A O 1
ATOM 579 N N . PHE A 1 71 ? 1.802 11.523 -3.044 1.00 94.75 71 PHE A N 1
ATOM 580 C CA . PHE A 1 71 ? 0.674 10.597 -2.954 1.00 94.75 71 PHE A CA 1
ATOM 581 C C . PHE A 1 71 ? -0.042 10.714 -1.607 1.00 94.75 71 PHE A C 1
ATOM 583 O O . PHE A 1 71 ? -1.268 10.798 -1.583 1.00 94.75 71 PHE A O 1
ATOM 590 N N . ASP A 1 72 ? 0.710 10.713 -0.503 1.00 95.00 72 ASP A N 1
ATOM 591 C CA . ASP A 1 72 ? 0.158 10.791 0.846 1.00 95.00 72 ASP A CA 1
ATOM 592 C C . ASP A 1 72 ? -0.466 12.176 1.084 1.00 95.00 72 ASP A C 1
ATOM 594 O O . ASP A 1 72 ? -1.571 12.233 1.610 1.00 95.00 72 ASP A O 1
ATOM 598 N N . GLN A 1 73 ? 0.144 13.265 0.600 1.00 94.62 73 GLN A N 1
ATOM 599 C CA . GLN A 1 73 ? -0.447 14.607 0.651 1.00 94.62 73 GLN A CA 1
ATOM 600 C C . GLN A 1 73 ? -1.807 14.664 -0.063 1.00 94.62 73 GLN A C 1
ATOM 602 O O . GLN A 1 73 ? -2.816 14.989 0.561 1.00 94.62 73 GLN A O 1
ATOM 607 N N . LYS A 1 74 ? -1.865 14.278 -1.346 1.00 93.88 74 LYS A N 1
ATOM 608 C CA . LYS A 1 74 ? -3.122 14.288 -2.119 1.00 93.88 74 LYS A CA 1
ATOM 609 C C . LYS A 1 74 ? -4.172 13.345 -1.534 1.00 93.88 74 LYS A C 1
ATOM 611 O O . LYS A 1 74 ? -5.373 13.579 -1.660 1.00 93.88 74 LYS A O 1
ATOM 616 N N . PHE A 1 75 ? -3.732 12.248 -0.920 1.00 95.56 75 PHE A N 1
ATOM 617 C CA . PHE A 1 75 ? -4.634 11.359 -0.207 1.00 95.56 75 PHE A CA 1
ATOM 618 C C . PHE A 1 75 ? -5.244 12.051 1.016 1.00 95.56 75 PHE A C 1
ATOM 620 O O . PHE A 1 75 ? -6.458 11.972 1.181 1.00 95.56 75 PHE A O 1
ATOM 627 N N . GLU A 1 76 ? -4.446 12.728 1.849 1.00 95.19 76 GLU A N 1
ATOM 628 C CA . GLU A 1 76 ? -4.968 13.448 3.019 1.00 95.19 76 GLU A CA 1
ATOM 629 C C . GLU A 1 76 ? -5.942 14.560 2.617 1.00 95.19 76 GLU A C 1
ATOM 631 O O . GLU A 1 76 ? -6.995 14.668 3.240 1.00 95.19 76 GLU A O 1
ATOM 636 N N . GLU A 1 77 ? -5.658 15.299 1.539 1.00 93.88 77 GLU A N 1
ATOM 637 C CA . GLU A 1 77 ? -6.585 16.284 0.958 1.00 93.88 77 GLU A CA 1
ATOM 638 C C . GLU A 1 77 ? -7.934 15.628 0.614 1.00 93.88 77 GLU A C 1
ATOM 640 O O . GLU A 1 77 ? -8.979 16.056 1.092 1.00 93.88 77 GLU A O 1
ATOM 645 N N . SER A 1 78 ? -7.920 14.504 -0.116 1.00 91.75 78 SER A N 1
ATOM 646 C CA . SER A 1 78 ? -9.151 13.767 -0.455 1.00 91.75 78 SER A CA 1
ATOM 647 C C . SER A 1 78 ? -9.852 13.116 0.745 1.00 91.75 78 SER A C 1
ATOM 649 O O . SER A 1 78 ? -11.027 12.758 0.677 1.00 91.75 78 SER A O 1
ATOM 651 N N . PHE A 1 79 ? -9.124 12.889 1.839 1.00 95.44 79 PHE A N 1
ATOM 652 C CA . PHE A 1 79 ? -9.642 12.235 3.036 1.00 95.44 79 PHE A CA 1
ATOM 653 C C . PHE A 1 79 ? -10.217 13.237 4.048 1.00 95.44 79 PHE A C 1
ATOM 655 O O . PHE A 1 79 ? -10.965 12.820 4.937 1.00 95.44 79 PHE A O 1
ATOM 662 N N . ALA A 1 80 ? -9.907 14.531 3.913 1.00 94.06 80 ALA A N 1
ATOM 663 C CA . ALA A 1 80 ? -10.332 15.588 4.826 1.00 94.06 80 ALA A CA 1
ATOM 664 C C . ALA A 1 80 ? -11.862 15.648 4.976 1.00 94.06 80 ALA A C 1
ATOM 666 O O . ALA A 1 80 ? -12.364 15.507 6.089 1.00 94.06 80 ALA A O 1
ATOM 667 N N . GLU A 1 81 ? -12.607 15.690 3.869 1.00 91.38 81 GLU A N 1
ATOM 668 C CA . GLU A 1 81 ? -14.083 15.731 3.877 1.00 91.38 81 GLU A CA 1
ATOM 669 C C . GLU A 1 81 ? -14.703 14.532 4.618 1.00 91.38 81 GLU A C 1
ATOM 671 O O . GLU A 1 81 ? -15.703 14.624 5.336 1.00 91.38 81 GLU A O 1
ATOM 676 N N . ILE A 1 82 ? -14.083 13.359 4.481 1.00 91.56 82 ILE A N 1
ATOM 677 C CA . ILE A 1 82 ? -14.557 12.117 5.101 1.00 91.56 82 ILE A CA 1
ATOM 678 C C . ILE A 1 82 ? -14.256 12.119 6.599 1.00 91.56 82 ILE A C 1
ATOM 680 O O . ILE A 1 82 ? -15.046 11.595 7.392 1.00 91.56 82 ILE A O 1
ATOM 684 N N . LYS A 1 83 ? -13.120 12.699 6.993 1.00 91.25 83 LYS A N 1
ATOM 685 C CA . LYS A 1 83 ? -12.775 12.920 8.395 1.00 91.25 83 LYS A CA 1
ATOM 686 C C . LYS A 1 83 ? -13.787 13.868 9.041 1.00 91.25 83 LYS A C 1
ATOM 688 O O . LYS A 1 83 ? -14.321 13.505 10.086 1.00 91.25 83 LYS A O 1
ATOM 693 N N . GLU A 1 84 ? -14.111 14.984 8.395 1.00 91.56 84 GLU A N 1
ATOM 694 C CA . GLU A 1 84 ? -15.108 15.951 8.874 1.00 91.56 84 GLU A CA 1
ATOM 695 C C . GLU A 1 84 ? -16.491 15.309 9.015 1.00 91.56 84 GLU A C 1
ATOM 697 O O . GLU A 1 84 ? -17.083 15.330 10.092 1.00 91.56 84 GLU A O 1
ATOM 702 N N . THR A 1 85 ? -16.953 14.591 7.987 1.00 91.56 85 THR A N 1
ATOM 703 C CA . THR A 1 85 ? -18.235 13.865 8.024 1.00 91.56 85 THR A CA 1
ATOM 704 C C . THR A 1 85 ? -18.306 12.881 9.200 1.00 91.56 85 THR A C 1
ATOM 706 O O . THR A 1 85 ? -19.342 12.725 9.856 1.00 91.56 85 THR A O 1
ATOM 709 N N . LEU A 1 86 ? -17.200 12.184 9.492 1.00 90.25 86 LEU A N 1
ATOM 710 C CA . LEU A 1 86 ? -17.123 11.291 10.647 1.00 90.25 86 LEU A CA 1
ATOM 711 C C . LEU A 1 86 ? -17.108 12.064 11.970 1.00 90.25 86 LEU A C 1
ATOM 713 O O . LEU A 1 86 ? -17.760 11.620 12.911 1.00 90.25 86 LEU A O 1
ATOM 717 N N . GLN A 1 87 ? -16.411 13.196 12.063 1.00 89.19 87 GLN A N 1
ATOM 718 C CA . GLN A 1 87 ? -16.417 14.033 13.267 1.00 89.19 87 GLN A CA 1
ATOM 719 C C . GLN A 1 87 ? -17.832 14.516 13.595 1.00 89.19 87 GLN A C 1
ATOM 721 O O . GLN A 1 87 ? -18.279 14.336 14.730 1.00 89.19 87 GLN A O 1
ATOM 726 N N . THR A 1 88 ? -18.578 14.998 12.597 1.00 88.44 88 THR A N 1
ATOM 727 C CA . THR A 1 88 ? -19.982 15.403 12.757 1.00 88.44 88 THR A CA 1
ATOM 728 C C . THR A 1 88 ? -20.853 14.233 13.212 1.00 88.44 88 THR A C 1
ATOM 730 O O . THR A 1 88 ? -21.618 14.362 14.166 1.00 88.44 88 THR A O 1
ATOM 733 N N . LYS A 1 89 ? -20.697 13.049 12.599 1.00 89.06 89 LYS A N 1
ATOM 734 C CA . LYS A 1 89 ? -21.467 11.845 12.962 1.00 89.06 89 LYS A CA 1
ATOM 735 C C . LYS A 1 89 ? -21.282 11.434 14.425 1.00 89.06 89 LYS A C 1
ATOM 737 O O . LYS A 1 89 ? -22.228 10.963 15.053 1.00 89.06 89 LYS A O 1
ATOM 742 N N . TYR A 1 90 ? -20.065 11.563 14.945 1.00 86.31 90 TYR A N 1
ATOM 743 C CA . TYR A 1 90 ? -19.738 11.206 16.326 1.00 86.31 90 TYR A CA 1
ATOM 744 C C . TYR A 1 90 ? -19.832 12.393 17.298 1.00 86.31 90 TYR A C 1
ATOM 746 O O . TYR A 1 90 ? -19.530 12.206 18.473 1.00 86.31 90 TYR A O 1
ATOM 754 N N . LYS A 1 91 ? -20.281 13.572 16.833 1.00 85.50 91 LYS A N 1
ATOM 755 C CA . LYS A 1 91 ? -20.416 14.811 17.620 1.00 85.50 91 LYS A CA 1
ATOM 756 C C . LYS A 1 91 ? -19.127 15.189 18.361 1.00 85.50 91 LYS A C 1
ATOM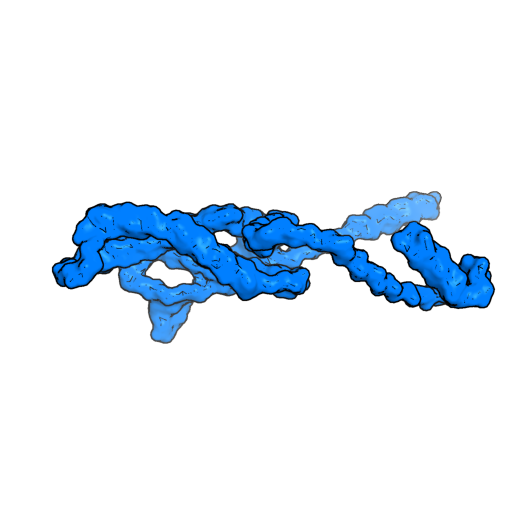 758 O O . LYS A 1 91 ? -19.146 15.527 19.536 1.00 85.50 91 LYS A O 1
ATOM 763 N N . ILE A 1 92 ? -17.996 15.073 17.674 1.00 80.50 92 ILE A N 1
ATOM 764 C CA . ILE A 1 92 ? -16.675 15.385 18.224 1.00 80.50 92 ILE A CA 1
ATOM 765 C C . ILE A 1 92 ? -16.364 16.839 17.880 1.00 80.50 92 ILE A C 1
ATOM 767 O O . ILE A 1 92 ? -16.042 17.126 16.729 1.00 80.50 92 ILE A O 1
ATOM 771 N N . GLN A 1 93 ? -16.454 17.732 18.866 1.00 75.62 93 GLN A N 1
ATOM 772 C CA . GLN A 1 93 ? -15.930 19.096 18.770 1.00 75.62 93 GLN A CA 1
ATOM 773 C C . GLN A 1 93 ? -14.498 19.144 19.321 1.00 75.62 93 GLN A C 1
ATOM 775 O O . GLN A 1 93 ? -14.153 18.420 20.261 1.00 75.62 93 GLN A O 1
ATOM 780 N N . GLU A 1 94 ? -13.632 19.952 18.708 1.00 67.44 94 GLU A N 1
ATOM 781 C CA . GLU A 1 94 ? -12.261 20.127 19.193 1.00 67.44 94 GLU A CA 1
ATOM 782 C C . GLU A 1 94 ? -12.277 20.860 20.543 1.00 67.44 94 GLU A C 1
ATOM 784 O O . GLU A 1 94 ? -12.788 21.968 20.647 1.00 67.44 94 GLU A O 1
ATOM 789 N N . GLY A 1 95 ? -11.728 20.224 21.585 1.00 66.50 95 GLY A N 1
ATOM 790 C CA . GLY A 1 95 ? -11.596 20.812 22.926 1.00 66.50 95 GLY A CA 1
ATOM 791 C C . GLY A 1 95 ? -12.575 20.293 23.986 1.00 66.50 95 GLY A C 1
ATOM 792 O O . GLY A 1 95 ? -12.350 20.533 25.170 1.00 66.50 95 GLY A O 1
ATOM 793 N N . GLU A 1 96 ? -13.603 19.523 23.617 1.00 73.62 96 GLU A N 1
ATOM 794 C CA . GLU A 1 96 ? -14.555 18.965 24.589 1.00 73.62 96 GLU A CA 1
ATOM 795 C C . GLU A 1 96 ? -14.112 17.610 25.172 1.00 73.62 96 GLU A C 1
ATOM 797 O O . GLU A 1 96 ? -13.504 16.765 24.504 1.00 73.62 96 GLU A O 1
ATOM 802 N N . LYS A 1 97 ? -14.465 17.364 26.444 1.00 69.75 97 LYS A N 1
ATOM 803 C CA . LYS A 1 97 ? -14.304 16.052 27.090 1.00 69.75 97 LYS A CA 1
ATOM 804 C C . LYS A 1 97 ? -15.333 15.070 26.527 1.00 69.75 97 LYS A C 1
ATOM 806 O O . LYS A 1 97 ? -16.446 14.949 27.025 1.00 69.75 97 LYS A O 1
ATOM 811 N N . ILE A 1 98 ? -14.933 14.353 25.486 1.00 77.88 98 ILE A N 1
ATOM 812 C CA . ILE A 1 98 ? -15.735 13.298 24.862 1.00 77.88 98 ILE A CA 1
ATOM 813 C C . ILE A 1 98 ? -15.641 12.009 25.691 1.00 77.88 98 ILE A C 1
ATOM 815 O O . ILE A 1 98 ? -14.573 11.671 26.203 1.00 77.88 98 ILE A O 1
ATOM 819 N N . ASP A 1 99 ? -16.742 11.255 25.770 1.00 84.69 99 ASP A N 1
ATOM 820 C CA . ASP A 1 99 ? -16.760 9.912 26.366 1.00 84.69 99 ASP A CA 1
ATOM 821 C C . ASP A 1 99 ? -15.677 9.018 25.714 1.00 84.69 99 ASP A C 1
ATOM 823 O O . ASP A 1 99 ? -15.670 8.858 24.482 1.00 84.69 99 ASP A O 1
ATOM 827 N N . PRO A 1 100 ? -14.772 8.397 26.500 1.00 85.31 100 PRO A N 1
ATOM 828 C CA . PRO A 1 100 ? -13.719 7.527 25.977 1.00 85.31 100 PRO A CA 1
ATOM 829 C C . PRO A 1 100 ? -14.246 6.423 25.049 1.00 85.31 100 PRO A C 1
ATOM 831 O O . PRO A 1 100 ? -13.595 6.105 24.049 1.00 85.31 100 PRO A O 1
ATOM 834 N N . LYS A 1 101 ? -15.448 5.882 25.298 1.00 86.44 101 LYS A N 1
ATOM 835 C CA . LYS A 1 101 ? -16.049 4.847 24.436 1.00 86.44 101 LYS A CA 1
ATOM 836 C C . LYS A 1 101 ? -16.421 5.388 23.055 1.00 86.44 101 LYS A C 1
ATOM 838 O O . LYS A 1 101 ? -16.265 4.691 22.048 1.00 86.44 101 LYS A O 1
ATOM 843 N N . VAL A 1 102 ? -16.920 6.621 22.986 1.00 87.31 102 VAL A N 1
ATOM 844 C CA . VAL A 1 102 ? -17.261 7.293 21.721 1.00 87.31 102 VAL A CA 1
ATOM 845 C C . VAL A 1 102 ? -15.985 7.624 20.953 1.00 87.31 102 VAL A C 1
ATOM 847 O O . VAL A 1 102 ? -15.900 7.357 19.750 1.00 87.31 102 VAL A O 1
ATOM 850 N N . GLN A 1 103 ? -14.957 8.105 21.654 1.00 87.88 103 GLN A N 1
ATOM 851 C CA . GLN A 1 103 ? -13.663 8.417 21.055 1.00 87.88 103 GLN A CA 1
ATOM 852 C C . GLN A 1 103 ? -12.987 7.171 20.458 1.00 87.88 103 GLN A C 1
ATOM 854 O O . GLN A 1 103 ? -12.435 7.228 19.356 1.00 87.88 103 GLN A O 1
ATOM 859 N N . GLU A 1 104 ? -13.048 6.029 21.146 1.00 89.06 104 GLU A N 1
ATOM 860 C CA . GLU A 1 104 ? -12.503 4.764 20.650 1.00 89.06 104 GLU A CA 1
ATOM 861 C C . GLU A 1 104 ? -13.243 4.281 19.393 1.00 89.06 104 GLU A C 1
ATOM 863 O O . GLU A 1 104 ? -12.613 3.950 18.381 1.00 89.06 104 GLU A O 1
ATOM 868 N N . LYS A 1 105 ? -14.585 4.315 19.410 1.00 90.00 105 LYS A N 1
ATOM 869 C CA . LYS A 1 105 ? -15.417 3.970 18.244 1.00 90.00 105 LYS A CA 1
ATOM 870 C C . LYS A 1 105 ? -15.101 4.858 17.042 1.00 90.00 105 LYS A C 1
ATOM 872 O O . LYS A 1 105 ? -14.948 4.336 15.935 1.00 90.00 105 LYS A O 1
ATOM 877 N N . TYR A 1 106 ? -14.952 6.165 17.254 1.00 91.50 106 TYR A N 1
ATOM 878 C CA . TYR A 1 106 ? -14.552 7.104 16.209 1.00 91.50 106 TYR A CA 1
ATOM 879 C C . TYR A 1 106 ? -13.167 6.771 15.647 1.00 91.50 106 TYR A C 1
ATOM 881 O O . TYR A 1 106 ? -13.028 6.601 14.437 1.00 91.50 106 TYR A O 1
ATOM 889 N N . LYS A 1 107 ? -12.149 6.588 16.500 1.00 90.75 107 LYS A N 1
ATOM 890 C CA . LYS A 1 107 ? -10.784 6.232 16.067 1.00 90.75 107 LYS A CA 1
ATOM 891 C C . LYS A 1 107 ? -10.773 4.938 15.252 1.00 90.75 107 LYS A C 1
ATOM 893 O O . LYS A 1 107 ? -10.105 4.863 14.218 1.00 90.75 107 LYS A O 1
ATOM 898 N N . LYS A 1 108 ? -11.537 3.929 15.677 1.00 91.88 108 LYS A N 1
ATOM 899 C CA . LYS A 1 108 ? -11.681 2.656 14.961 1.00 91.88 108 LYS A CA 1
ATOM 900 C C . LYS A 1 108 ? -12.347 2.844 13.596 1.00 91.88 108 LYS A C 1
ATOM 902 O O . LYS A 1 108 ? -11.830 2.351 12.592 1.00 91.88 108 LYS A O 1
ATOM 907 N N . ALA A 1 109 ? -13.453 3.587 13.542 1.00 91.94 109 ALA A N 1
ATOM 908 C CA . ALA A 1 109 ? -14.163 3.886 12.301 1.00 91.94 109 ALA A CA 1
ATOM 909 C C . ALA A 1 109 ? -13.290 4.687 11.322 1.00 91.94 109 ALA A C 1
ATOM 911 O O . ALA A 1 109 ? -13.198 4.328 10.147 1.00 91.94 109 ALA A O 1
ATOM 912 N N . LEU A 1 110 ? -12.589 5.709 11.817 1.00 93.62 110 LEU A N 1
ATOM 913 C CA . LEU A 1 110 ? -11.674 6.542 11.045 1.00 93.62 110 LEU A CA 1
ATOM 914 C C . LEU A 1 110 ? -10.541 5.704 10.445 1.00 93.62 110 LEU A C 1
ATOM 916 O O . LEU A 1 110 ? -10.297 5.773 9.242 1.00 93.62 110 LEU A O 1
ATOM 920 N N . ARG A 1 111 ? -9.890 4.851 11.248 1.00 93.69 111 ARG A N 1
ATOM 921 C CA . ARG A 1 111 ? -8.829 3.943 10.774 1.00 93.69 111 ARG A CA 1
ATOM 922 C C . ARG A 1 111 ? -9.336 2.972 9.709 1.00 93.69 111 ARG A C 1
ATOM 924 O O . ARG A 1 111 ? -8.679 2.799 8.682 1.00 93.69 111 ARG A O 1
ATOM 931 N N . ALA A 1 112 ? -10.505 2.366 9.922 1.00 92.94 112 ALA A N 1
ATOM 932 C CA . ALA A 1 112 ? -11.111 1.451 8.958 1.00 92.94 112 ALA A CA 1
ATOM 933 C C . ALA A 1 112 ? -11.433 2.151 7.628 1.00 92.94 112 ALA A C 1
ATOM 935 O O . ALA A 1 112 ? -11.087 1.639 6.561 1.00 92.94 112 ALA A O 1
ATOM 936 N N . LYS A 1 113 ? -12.044 3.342 7.683 1.00 94.69 113 LYS A N 1
ATOM 937 C CA . LYS A 1 113 ? -12.361 4.149 6.497 1.00 94.69 113 LYS A CA 1
ATOM 938 C C . LYS A 1 113 ? -11.099 4.593 5.765 1.00 94.69 113 LYS A C 1
ATOM 940 O O . LYS A 1 113 ? -11.024 4.413 4.550 1.00 94.69 113 LYS A O 1
ATOM 945 N N . ARG A 1 114 ? -10.082 5.059 6.496 1.00 95.31 114 ARG A N 1
ATOM 946 C CA . ARG A 1 114 ? -8.786 5.454 5.932 1.00 95.31 114 ARG A CA 1
ATOM 947 C C . ARG A 1 114 ? -8.146 4.311 5.153 1.00 95.31 114 ARG A C 1
ATOM 949 O O . ARG A 1 114 ? -7.750 4.517 4.015 1.00 95.31 114 ARG A O 1
ATOM 956 N N . LEU A 1 115 ? -8.104 3.093 5.702 1.00 94.81 115 LEU A N 1
ATOM 957 C CA . LEU A 1 115 ? -7.546 1.933 4.995 1.00 94.81 115 LEU A CA 1
ATOM 958 C C . LEU A 1 115 ? -8.325 1.595 3.712 1.00 94.81 115 LEU A C 1
ATOM 960 O O . LEU A 1 115 ? -7.727 1.350 2.662 1.00 94.81 115 LEU A O 1
ATOM 964 N N . VAL A 1 116 ? -9.658 1.582 3.775 1.00 93.19 116 VAL A N 1
ATOM 965 C CA . VAL A 1 116 ? -10.502 1.262 2.609 1.00 93.19 116 VAL A CA 1
ATOM 966 C C . VAL A 1 116 ? -10.310 2.274 1.481 1.00 93.19 116 VAL A C 1
ATOM 968 O O . VAL A 1 116 ? -10.255 1.887 0.318 1.00 93.19 116 VAL A O 1
ATOM 971 N N . LEU A 1 117 ? -10.185 3.556 1.807 1.00 94.12 117 LEU A N 1
ATOM 972 C CA . LEU A 1 117 ? -9.981 4.595 0.802 1.00 94.12 117 LEU A CA 1
ATOM 973 C C . LEU A 1 117 ? -8.553 4.585 0.282 1.00 94.12 117 LEU A C 1
ATOM 975 O O . LEU A 1 117 ? -8.349 4.589 -0.925 1.00 94.12 117 LEU A O 1
ATOM 979 N N . ARG A 1 118 ? -7.564 4.458 1.170 1.00 93.56 118 ARG A N 1
ATOM 980 C CA . ARG A 1 118 ? -6.147 4.444 0.793 1.00 93.56 118 ARG A CA 1
ATOM 981 C C . ARG A 1 118 ? -5.795 3.276 -0.125 1.00 93.56 118 ARG A C 1
ATOM 983 O O . ARG A 1 118 ? -5.003 3.436 -1.043 1.00 93.56 118 ARG A O 1
ATOM 990 N N . THR A 1 119 ? -6.423 2.116 0.070 1.00 90.88 119 THR A N 1
ATOM 991 C CA . THR A 1 119 ? -6.258 0.957 -0.830 1.00 90.88 119 THR A CA 1
ATOM 992 C C . THR A 1 119 ? -6.837 1.186 -2.228 1.00 90.88 119 THR A C 1
ATOM 994 O O . THR A 1 119 ? -6.341 0.606 -3.192 1.00 90.88 119 THR A O 1
ATOM 997 N N . LYS A 1 120 ? -7.867 2.030 -2.356 1.00 91.81 120 LYS A N 1
ATOM 998 C CA . LYS A 1 120 ? -8.514 2.372 -3.634 1.00 91.81 120 LYS A CA 1
ATOM 999 C C . LYS A 1 120 ? -7.949 3.642 -4.276 1.00 91.81 120 LYS A C 1
ATOM 1001 O O . LYS A 1 120 ? -8.142 3.853 -5.474 1.00 91.81 120 LYS A O 1
ATOM 1006 N N . PHE A 1 121 ? -7.268 4.480 -3.499 1.00 94.12 121 PHE A N 1
ATOM 1007 C CA . PHE A 1 121 ? -6.820 5.799 -3.920 1.00 94.12 121 PHE A CA 1
ATOM 1008 C C . PHE A 1 121 ? -5.908 5.723 -5.148 1.00 94.12 121 PHE A C 1
ATOM 1010 O O . PHE A 1 121 ? -4.991 4.900 -5.228 1.00 94.12 121 PHE A O 1
ATOM 1017 N N . SER A 1 122 ? -6.217 6.563 -6.139 1.00 89.69 122 SER A N 1
ATOM 1018 C CA . SER A 1 122 ? -5.538 6.634 -7.440 1.00 89.69 122 SER A CA 1
ATOM 1019 C C . SER A 1 122 ? -5.379 5.287 -8.166 1.00 89.69 122 SER A C 1
ATOM 1021 O O . SER A 1 122 ? -4.532 5.132 -9.043 1.00 89.69 122 SER A O 1
ATOM 1023 N N . SER A 1 123 ? -6.207 4.293 -7.819 1.00 90.31 123 SER A N 1
ATOM 1024 C CA . SER A 1 123 ? -6.132 2.933 -8.360 1.00 90.31 123 SER A CA 1
ATOM 1025 C C . SER A 1 123 ? -4.750 2.278 -8.225 1.00 90.31 123 SER A C 1
ATOM 1027 O O . SER A 1 123 ? -4.387 1.452 -9.061 1.00 90.31 123 SER A O 1
ATOM 1029 N N . LEU A 1 124 ? -3.985 2.601 -7.176 1.00 91.12 124 LEU A N 1
ATOM 1030 C CA . LEU A 1 124 ? -2.618 2.093 -7.013 1.00 91.12 124 LEU A CA 1
ATOM 1031 C C . LEU A 1 124 ? -2.546 0.559 -6.996 1.00 91.12 124 LEU A C 1
ATOM 1033 O O . LEU A 1 124 ? -1.620 -0.025 -7.550 1.00 91.12 124 LEU A O 1
ATOM 1037 N N . GLY A 1 125 ? -3.563 -0.103 -6.436 1.00 91.06 125 GLY A N 1
ATOM 1038 C CA . GLY A 1 125 ? -3.662 -1.564 -6.447 1.00 91.06 125 GLY A CA 1
ATOM 1039 C C . GLY A 1 125 ? -3.652 -2.187 -7.849 1.00 91.06 125 GLY A C 1
ATOM 1040 O O . GLY A 1 125 ? -3.215 -3.321 -7.983 1.00 91.06 125 GLY A O 1
ATOM 1041 N N . ARG A 1 126 ? -4.051 -1.450 -8.901 1.00 93.69 126 ARG A N 1
ATOM 1042 C CA . ARG A 1 126 ? -4.009 -1.934 -10.295 1.00 93.69 126 ARG A CA 1
ATOM 1043 C C . ARG A 1 126 ? -2.589 -2.092 -10.837 1.00 93.69 126 ARG A C 1
ATOM 1045 O O . ARG A 1 126 ? -2.408 -2.781 -11.830 1.00 93.69 126 ARG A O 1
ATOM 1052 N N . ALA A 1 127 ? -1.593 -1.465 -10.208 1.00 95.31 127 ALA A N 1
ATOM 1053 C CA . ALA A 1 127 ? -0.192 -1.670 -10.568 1.00 95.31 127 ALA A CA 1
ATOM 1054 C C . ALA A 1 127 ? 0.303 -3.080 -10.203 1.00 95.31 127 ALA A C 1
ATOM 1056 O O . ALA A 1 127 ? 1.300 -3.539 -10.750 1.00 95.31 127 ALA A O 1
ATOM 1057 N N . ILE A 1 128 ? -0.381 -3.782 -9.296 1.00 96.19 128 ILE A N 1
ATOM 1058 C CA . ILE A 1 128 ? -0.094 -5.181 -8.979 1.00 96.19 128 ILE A CA 1
ATOM 1059 C C . ILE A 1 128 ? -0.965 -6.057 -9.882 1.00 96.19 128 ILE A C 1
ATOM 1061 O O . ILE A 1 128 ? -2.170 -6.157 -9.671 1.00 96.19 128 ILE A O 1
ATOM 1065 N N . SER A 1 129 ? -0.362 -6.689 -10.892 1.00 93.94 129 SER A N 1
ATOM 1066 C CA . SER A 1 129 ? -1.094 -7.529 -11.853 1.00 93.94 129 SER A CA 1
ATOM 1067 C C . SER A 1 129 ? -1.499 -8.874 -11.253 1.00 93.94 129 SER A C 1
ATOM 1069 O O . SER A 1 129 ? -2.590 -9.374 -11.506 1.00 93.94 129 SER A O 1
ATOM 1071 N N . SER A 1 130 ? -0.626 -9.461 -10.437 1.00 95.25 130 SER A N 1
ATOM 1072 C CA . SER A 1 130 ? -0.889 -10.707 -9.717 1.00 95.25 130 SER A CA 1
ATOM 1073 C C . SER A 1 130 ? -0.010 -10.793 -8.475 1.00 95.25 130 SER A C 1
ATOM 1075 O O . SER A 1 130 ? 1.035 -10.145 -8.395 1.00 95.25 130 SER A O 1
ATOM 1077 N N . TYR A 1 131 ? -0.432 -11.573 -7.484 1.00 96.69 131 TYR A N 1
ATOM 1078 C CA . TYR A 1 131 ? 0.363 -11.828 -6.290 1.00 96.69 131 TYR A CA 1
ATOM 1079 C C . TYR A 1 131 ? 0.025 -13.184 -5.673 1.00 96.69 131 TYR A C 1
ATOM 1081 O O . TYR A 1 131 ? -1.101 -13.664 -5.772 1.00 96.69 131 TYR A O 1
ATOM 1089 N N . ALA A 1 132 ? 1.007 -13.766 -4.994 1.00 96.69 132 ALA A N 1
ATOM 1090 C CA . ALA A 1 132 ? 0.881 -14.982 -4.212 1.00 96.69 132 ALA A CA 1
ATOM 1091 C C . ALA A 1 132 ? 1.374 -14.709 -2.790 1.00 96.69 132 ALA A C 1
ATOM 1093 O O . ALA A 1 132 ? 2.504 -14.258 -2.579 1.00 96.69 132 ALA A O 1
ATOM 1094 N N . ILE A 1 133 ? 0.517 -14.959 -1.803 1.00 97.31 133 ILE A N 1
ATOM 1095 C CA . ILE A 1 133 ? 0.890 -14.845 -0.394 1.00 97.31 133 ILE A CA 1
ATOM 1096 C C . ILE A 1 133 ? 1.727 -16.069 -0.036 1.00 97.31 133 ILE A C 1
ATOM 1098 O O . ILE A 1 133 ? 1.253 -17.193 -0.159 1.00 97.31 133 ILE A O 1
ATOM 1102 N N . LYS A 1 134 ? 2.959 -15.845 0.424 1.00 96.50 134 LYS A N 1
ATOM 1103 C CA . LYS A 1 134 ? 3.859 -16.922 0.848 1.00 96.50 134 LYS A CA 1
ATOM 1104 C C . LYS A 1 134 ? 3.635 -17.295 2.300 1.00 96.50 134 LYS A C 1
ATOM 1106 O O . LYS A 1 134 ? 3.465 -18.461 2.625 1.00 96.50 134 LYS A O 1
ATOM 1111 N N . THR A 1 135 ? 3.648 -16.300 3.182 1.00 95.62 135 THR A N 1
ATOM 1112 C CA . THR A 1 135 ? 3.496 -16.532 4.619 1.00 95.62 135 THR A CA 1
ATOM 1113 C C . THR A 1 135 ? 2.692 -15.424 5.273 1.00 95.62 135 THR A C 1
ATOM 1115 O O . THR A 1 135 ? 2.807 -14.250 4.918 1.00 95.62 135 THR A O 1
A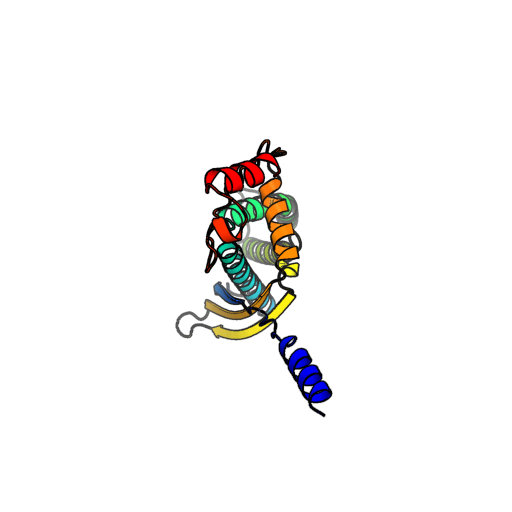TOM 1118 N N . ILE A 1 136 ? 1.889 -15.801 6.267 1.00 94.00 136 ILE A N 1
ATOM 1119 C CA . ILE A 1 136 ? 1.257 -14.885 7.214 1.00 94.00 136 ILE A CA 1
ATOM 1120 C C . ILE A 1 136 ? 1.589 -15.409 8.603 1.00 94.00 136 ILE A C 1
ATOM 1122 O O . ILE A 1 136 ? 1.229 -16.534 8.937 1.00 94.00 136 ILE A O 1
ATOM 1126 N N . THR A 1 137 ? 2.277 -14.608 9.409 1.00 94.00 137 THR A N 1
ATOM 1127 C CA . THR A 1 137 ? 2.715 -15.021 10.743 1.00 94.00 137 THR A CA 1
ATOM 1128 C C . THR A 1 137 ? 2.415 -13.959 11.794 1.00 94.00 137 THR A C 1
ATOM 1130 O O . THR A 1 137 ? 2.159 -12.782 11.518 1.00 94.00 137 THR A O 1
ATOM 1133 N N . ARG A 1 138 ? 2.412 -14.407 13.046 1.00 93.06 138 ARG A N 1
ATOM 1134 C CA . ARG A 1 138 ? 2.284 -13.594 14.255 1.00 93.06 138 ARG A CA 1
ATOM 1135 C C . ARG A 1 138 ? 3.572 -13.747 15.049 1.00 93.06 138 ARG A C 1
ATOM 1137 O O . ARG A 1 138 ? 4.103 -14.849 15.126 1.00 93.06 138 ARG A O 1
ATOM 1144 N N . SER A 1 139 ? 4.059 -12.662 15.647 1.00 89.62 139 SER A N 1
ATOM 1145 C CA . SER A 1 139 ? 5.205 -12.769 16.553 1.00 89.62 139 SER A CA 1
ATOM 1146 C C . SER A 1 139 ? 4.800 -13.537 17.821 1.00 89.62 139 SER A C 1
ATOM 1148 O O . SER A 1 139 ? 3.794 -13.161 18.432 1.00 89.62 139 SER A O 1
ATOM 1150 N N . PRO A 1 140 ? 5.575 -14.555 18.246 1.00 88.69 140 PRO A N 1
ATOM 1151 C CA . PRO A 1 140 ? 5.356 -15.232 19.525 1.00 88.69 140 PRO A CA 1
ATOM 1152 C C . PRO A 1 140 ? 5.535 -14.282 20.715 1.00 88.69 140 PRO A C 1
ATOM 1154 O O . PRO A 1 140 ? 4.725 -14.281 21.634 1.00 88.69 140 PRO A O 1
ATOM 1157 N N . LYS A 1 141 ? 6.554 -13.410 20.652 1.00 92.38 141 LYS A N 1
ATOM 1158 C CA . LYS A 1 141 ? 6.870 -12.428 21.701 1.00 92.38 141 LYS A CA 1
ATOM 1159 C C . LYS A 1 141 ? 5.883 -11.260 21.739 1.00 92.38 141 LYS A C 1
ATOM 1161 O O . LYS A 1 141 ? 5.560 -10.764 22.811 1.00 92.38 141 LYS A O 1
ATOM 1166 N N . TYR A 1 142 ? 5.400 -10.815 20.576 1.00 91.94 142 TYR A N 1
ATOM 1167 C CA . TYR A 1 142 ? 4.492 -9.670 20.468 1.00 91.94 142 TYR A CA 1
ATOM 1168 C C . TYR A 1 142 ? 3.194 -10.068 19.770 1.00 91.94 142 TYR A C 1
ATOM 1170 O O . TYR A 1 142 ? 3.072 -9.930 18.548 1.00 91.94 142 TYR A O 1
ATOM 1178 N N . PRO A 1 143 ? 2.162 -10.482 20.525 1.00 88.00 143 PRO A N 1
ATOM 1179 C CA . PRO A 1 143 ? 0.960 -11.050 19.944 1.00 88.00 143 PRO A CA 1
ATOM 1180 C C . PRO A 1 143 ? 0.133 -10.053 19.116 1.00 88.00 143 PRO A C 1
ATOM 1182 O O . PRO A 1 143 ? -0.780 -10.485 18.419 1.00 88.00 143 PRO A O 1
ATOM 1185 N N . LYS A 1 144 ? 0.410 -8.748 19.154 1.00 93.12 144 LYS A N 1
ATOM 1186 C CA . LYS A 1 144 ? -0.206 -7.733 18.276 1.00 93.12 144 LYS A CA 1
ATOM 1187 C C . LYS A 1 144 ? 0.561 -7.519 16.970 1.00 93.12 144 LYS A C 1
ATOM 1189 O O . LYS A 1 144 ? -0.008 -7.030 15.999 1.00 93.12 144 LYS A O 1
ATOM 1194 N N . SER A 1 145 ? 1.826 -7.929 16.921 1.00 95.25 145 SER A N 1
ATOM 1195 C CA . SER A 1 145 ? 2.659 -7.839 15.727 1.00 95.25 145 SER A CA 1
ATOM 1196 C C . SER A 1 145 ? 2.278 -8.933 14.732 1.00 95.25 145 SER A C 1
ATOM 1198 O O . SER A 1 145 ? 2.145 -10.117 15.070 1.00 95.25 145 SER A O 1
ATOM 1200 N N . ARG A 1 146 ? 2.044 -8.516 13.493 1.00 95.94 146 ARG A N 1
ATOM 1201 C CA . ARG A 1 146 ? 1.653 -9.360 12.369 1.00 95.94 146 ARG A CA 1
ATOM 1202 C C . ARG A 1 146 ? 2.607 -9.120 11.211 1.00 95.94 146 ARG A C 1
ATOM 1204 O O . ARG A 1 146 ? 3.029 -7.988 10.959 1.00 95.94 146 ARG A O 1
ATOM 1211 N N . PHE A 1 147 ? 2.901 -10.190 10.491 1.00 96.62 147 PHE A N 1
ATOM 1212 C CA . PHE A 1 147 ? 3.778 -10.186 9.336 1.00 96.62 147 PHE A CA 1
ATOM 1213 C C . PHE A 1 147 ? 3.112 -10.917 8.175 1.00 96.62 147 PHE A C 1
ATOM 1215 O O . PHE A 1 147 ? 2.429 -11.923 8.365 1.00 96.62 147 PHE A O 1
ATOM 1222 N N . LEU A 1 148 ? 3.319 -10.398 6.972 1.00 97.50 148 LEU A N 1
ATOM 1223 C CA . LEU A 1 148 ? 2.908 -11.012 5.723 1.00 97.50 148 LEU A CA 1
ATOM 1224 C C . LEU A 1 148 ? 4.062 -10.908 4.733 1.00 97.50 148 LEU A C 1
ATOM 1226 O O . LEU A 1 148 ? 4.611 -9.823 4.541 1.00 97.50 148 LEU A O 1
ATOM 1230 N N . SER A 1 149 ? 4.395 -12.015 4.078 1.00 97.44 149 SER A N 1
ATOM 1231 C CA . SER A 1 149 ? 5.263 -12.015 2.905 1.00 97.44 149 SER A CA 1
ATOM 1232 C C . SER A 1 149 ? 4.498 -12.495 1.680 1.00 97.44 149 SER A C 1
ATOM 1234 O O . SER A 1 149 ? 3.649 -13.387 1.759 1.00 97.44 149 SER A O 1
ATOM 1236 N N . LEU A 1 150 ? 4.783 -11.879 0.541 1.00 97.62 150 LEU A N 1
ATOM 1237 C CA . LEU A 1 150 ? 4.183 -12.233 -0.737 1.00 97.62 150 LEU A CA 1
ATOM 1238 C C . LEU A 1 150 ? 5.200 -12.103 -1.866 1.00 97.62 150 LEU A C 1
ATOM 1240 O O . LEU A 1 150 ? 6.227 -11.444 -1.722 1.00 97.62 150 LEU A O 1
ATOM 1244 N N . GLN A 1 151 ? 4.891 -12.714 -2.998 1.00 97.19 151 GLN A N 1
ATOM 1245 C CA . GLN A 1 151 ? 5.480 -12.387 -4.290 1.00 97.19 151 GLN A CA 1
ATOM 1246 C C . GLN A 1 151 ? 4.420 -11.707 -5.140 1.00 97.19 151 GLN A C 1
ATOM 1248 O O . GLN A 1 151 ? 3.267 -12.125 -5.125 1.00 97.19 151 GLN A O 1
ATOM 1253 N N . ALA A 1 152 ? 4.794 -10.659 -5.860 1.00 96.94 152 ALA A N 1
ATOM 1254 C CA . ALA A 1 152 ? 3.886 -9.928 -6.728 1.00 96.94 152 ALA A CA 1
ATOM 1255 C C . ALA A 1 152 ? 4.533 -9.646 -8.079 1.00 96.94 152 ALA A C 1
ATOM 1257 O O . ALA A 1 152 ? 5.727 -9.363 -8.159 1.00 96.94 152 ALA A O 1
ATOM 1258 N N . LYS A 1 153 ? 3.716 -9.683 -9.127 1.00 96.31 153 LYS A N 1
ATOM 1259 C CA . LYS A 1 153 ? 4.061 -9.197 -10.456 1.00 96.31 153 LYS A CA 1
ATOM 1260 C C . LYS A 1 153 ? 3.540 -7.771 -10.594 1.00 96.31 153 LYS A C 1
ATOM 1262 O O . LYS A 1 153 ? 2.365 -7.502 -10.329 1.00 96.31 153 LYS A O 1
ATOM 1267 N N . VAL A 1 154 ? 4.407 -6.861 -11.016 1.00 96.44 154 VAL A N 1
ATOM 1268 C CA . VAL A 1 154 ? 4.074 -5.443 -11.186 1.00 96.44 154 VAL A CA 1
ATOM 1269 C C . VAL A 1 154 ? 3.839 -5.151 -12.662 1.00 96.44 154 VAL A C 1
ATOM 1271 O O . VAL A 1 154 ? 4.652 -5.507 -13.511 1.00 96.44 154 VAL A O 1
ATOM 1274 N N . ASP A 1 155 ? 2.722 -4.502 -12.978 1.00 95.94 155 ASP A N 1
ATOM 1275 C CA . ASP A 1 155 ? 2.523 -3.879 -14.282 1.00 95.94 155 ASP A CA 1
ATOM 1276 C C . ASP A 1 155 ? 3.243 -2.524 -14.289 1.00 95.94 155 ASP A C 1
ATOM 1278 O O . ASP A 1 155 ? 2.724 -1.508 -13.813 1.00 95.94 155 ASP A O 1
ATOM 1282 N N . ARG A 1 156 ? 4.466 -2.519 -14.831 1.00 94.38 156 ARG A N 1
ATOM 1283 C CA . ARG A 1 156 ? 5.314 -1.322 -14.910 1.00 94.38 156 ARG A CA 1
ATOM 1284 C C . ARG A 1 156 ? 4.683 -0.215 -15.756 1.00 94.38 156 ARG A C 1
ATOM 1286 O O . ARG A 1 156 ? 4.870 0.959 -15.453 1.00 94.38 156 ARG A O 1
ATOM 1293 N N . LYS A 1 157 ? 3.879 -0.545 -16.775 1.00 94.38 157 LYS A N 1
ATOM 1294 C CA . LYS A 1 157 ? 3.205 0.455 -17.622 1.00 94.38 157 LYS A CA 1
ATOM 1295 C C . LYS A 1 157 ? 2.163 1.225 -16.815 1.00 94.38 157 LYS A C 1
ATOM 1297 O O . LYS A 1 157 ? 2.092 2.453 -16.905 1.00 94.38 157 LYS A O 1
ATOM 1302 N N . ILE A 1 158 ? 1.370 0.517 -16.011 1.00 95.06 158 ILE A N 1
ATOM 1303 C CA . ILE A 1 158 ? 0.398 1.138 -15.104 1.00 95.06 158 ILE A CA 1
ATOM 1304 C C . ILE A 1 158 ? 1.122 1.895 -13.991 1.00 95.06 158 ILE A C 1
ATOM 1306 O O . ILE A 1 158 ? 0.778 3.051 -13.735 1.00 95.06 158 ILE A O 1
ATOM 1310 N N . LEU A 1 159 ? 2.134 1.289 -13.363 1.00 95.44 159 LEU A N 1
ATOM 1311 C CA . LEU A 1 159 ? 2.871 1.928 -12.275 1.00 95.44 159 LEU A CA 1
ATOM 1312 C C . LEU A 1 159 ? 3.530 3.235 -12.726 1.00 95.44 159 LEU A C 1
ATOM 1314 O O . LEU A 1 159 ? 3.346 4.258 -12.073 1.00 95.44 159 LEU A O 1
ATOM 1318 N N . ASN A 1 160 ? 4.206 3.239 -13.875 1.00 94.38 160 ASN A N 1
ATOM 1319 C CA . ASN A 1 160 ? 4.874 4.428 -14.404 1.00 94.38 160 ASN A CA 1
ATOM 1320 C C . ASN A 1 160 ? 3.868 5.516 -14.774 1.00 94.38 160 ASN A C 1
ATOM 1322 O O . ASN A 1 160 ? 4.086 6.690 -14.481 1.00 94.38 160 ASN A O 1
ATOM 1326 N N . ARG A 1 161 ? 2.718 5.142 -15.349 1.00 93.69 161 ARG A N 1
ATOM 1327 C CA . ARG A 1 161 ? 1.627 6.089 -15.609 1.00 93.69 161 ARG A CA 1
ATOM 1328 C C . ARG A 1 161 ? 1.140 6.751 -14.320 1.00 93.69 161 ARG A C 1
ATOM 1330 O O . ARG A 1 161 ? 0.931 7.962 -14.307 1.00 93.69 161 ARG A O 1
ATOM 1337 N N . ILE A 1 162 ? 0.950 5.971 -13.254 1.00 93.94 162 ILE A N 1
ATOM 1338 C CA . ILE A 1 162 ? 0.548 6.496 -11.945 1.00 93.94 162 ILE A CA 1
ATOM 1339 C C . ILE A 1 162 ? 1.655 7.398 -11.392 1.00 93.94 162 ILE A C 1
ATOM 1341 O O . ILE A 1 162 ? 1.378 8.544 -11.051 1.00 93.94 162 ILE A O 1
ATOM 1345 N N . TYR A 1 163 ? 2.903 6.928 -11.370 1.00 94.44 163 TYR A N 1
ATOM 1346 C CA . TYR A 1 163 ? 4.062 7.677 -10.889 1.00 94.44 163 TYR A CA 1
ATOM 1347 C C . TYR A 1 163 ? 4.171 9.045 -11.566 1.00 94.44 163 TYR A C 1
ATOM 1349 O O . TYR A 1 163 ? 4.128 10.076 -10.897 1.00 94.44 163 TYR A O 1
ATOM 1357 N N . PHE A 1 164 ? 4.216 9.081 -12.899 1.00 91.50 164 PHE A N 1
ATOM 1358 C CA . PHE A 1 164 ? 4.346 10.335 -13.633 1.00 91.50 164 PHE A CA 1
ATOM 1359 C C . PHE A 1 164 ? 3.118 11.230 -13.499 1.00 91.50 164 PHE A C 1
ATOM 1361 O O . PHE A 1 164 ? 3.280 12.442 -13.519 1.00 91.50 164 PHE A O 1
ATOM 1368 N N . ARG A 1 165 ? 1.911 10.692 -13.290 1.00 90.69 165 ARG A N 1
ATOM 1369 C CA . ARG A 1 165 ? 0.742 11.526 -12.969 1.00 90.69 165 ARG A CA 1
ATOM 1370 C C . ARG A 1 165 ? 0.938 12.297 -11.664 1.00 90.69 165 ARG A C 1
ATOM 1372 O O . ARG A 1 165 ? 0.521 13.443 -11.583 1.00 90.69 165 ARG A O 1
ATOM 1379 N N . PHE A 1 166 ? 1.555 11.697 -10.648 1.00 89.31 166 PHE A N 1
ATOM 1380 C CA . PHE A 1 166 ? 1.824 12.389 -9.385 1.00 89.31 166 PHE A CA 1
ATOM 1381 C C . PHE A 1 166 ? 3.032 13.323 -9.484 1.00 89.31 166 PHE A C 1
ATOM 1383 O O . PHE A 1 166 ? 2.946 14.462 -9.037 1.00 89.31 166 PHE A O 1
ATOM 1390 N N . ILE A 1 167 ? 4.122 12.879 -10.113 1.00 87.06 167 ILE A N 1
ATOM 1391 C CA . ILE A 1 167 ? 5.363 13.659 -10.207 1.00 87.06 167 ILE A CA 1
ATOM 1392 C C . ILE A 1 167 ? 5.261 14.822 -11.207 1.00 87.06 167 ILE A C 1
ATOM 1394 O O . ILE A 1 167 ? 5.784 15.896 -10.931 1.00 87.06 167 ILE A O 1
ATOM 1398 N N . LYS A 1 168 ? 4.577 14.650 -12.348 1.00 75.44 168 LYS A N 1
ATOM 1399 C CA . LYS A 1 168 ? 4.404 15.706 -13.368 1.00 75.44 168 LYS A CA 1
ATOM 1400 C C . LYS A 1 168 ? 3.273 16.691 -13.050 1.00 75.44 168 LYS A C 1
ATOM 1402 O O . LYS A 1 168 ? 3.082 17.643 -13.789 1.00 75.44 168 LYS A O 1
ATOM 1407 N N . SER A 1 169 ? 2.507 16.467 -11.979 1.00 58.12 169 SER A N 1
ATOM 1408 C CA . SER A 1 169 ? 1.374 17.330 -11.608 1.00 58.12 169 SER A CA 1
ATOM 1409 C C . SER A 1 169 ? 1.789 18.662 -10.966 1.00 58.12 169 SER A C 1
ATOM 1411 O O . SER A 1 169 ? 0.905 19.440 -10.620 1.00 58.12 169 SER A O 1
ATOM 1413 N N . GLY A 1 170 ? 3.085 18.931 -10.795 1.00 50.81 170 GLY A N 1
ATOM 1414 C CA . GLY A 1 170 ? 3.584 20.288 -10.575 1.00 50.81 170 GLY A CA 1
ATOM 1415 C C . GLY A 1 170 ? 4.025 20.854 -11.915 1.00 50.81 170 GLY A C 1
ATOM 1416 O O . GLY A 1 170 ? 4.979 20.302 -12.451 1.00 50.81 170 GLY A O 1
ATOM 1417 N N . GLU A 1 171 ? 3.286 21.861 -12.404 1.00 49.34 171 GLU A N 1
ATOM 1418 C CA . GLU A 1 171 ? 3.498 22.734 -13.576 1.00 49.34 171 GLU A CA 1
ATOM 1419 C C . GLU A 1 171 ? 4.150 22.101 -14.808 1.00 49.34 171 GLU A C 1
ATOM 1421 O O . GLU A 1 171 ? 5.222 21.522 -14.725 1.00 49.34 171 GLU A O 1
ATOM 1426 N N . ASN A 1 172 ? 3.530 22.281 -15.980 1.00 47.84 172 ASN A N 1
ATOM 1427 C CA . ASN A 1 172 ? 4.074 21.969 -17.305 1.00 47.84 172 ASN A CA 1
ATOM 1428 C C . ASN A 1 172 ? 5.594 22.205 -17.405 1.00 47.84 172 ASN A C 1
ATOM 1430 O O . ASN A 1 172 ? 6.038 23.250 -17.882 1.00 47.84 172 ASN A O 1
ATOM 1434 N N . LYS A 1 173 ? 6.405 21.215 -17.013 1.00 53.59 173 LYS A N 1
ATOM 1435 C CA . LYS A 1 173 ? 7.832 21.199 -17.295 1.00 53.59 173 LYS A CA 1
ATOM 1436 C C . LYS A 1 173 ? 7.929 20.919 -18.780 1.00 53.59 173 LYS A C 1
ATOM 1438 O O . LYS A 1 173 ? 8.004 19.770 -19.212 1.00 53.59 173 LYS A O 1
ATOM 1443 N N . LYS A 1 174 ? 7.839 21.994 -19.562 1.00 52.22 174 LYS A N 1
ATOM 1444 C CA . LYS A 1 174 ? 8.340 22.047 -20.925 1.00 52.22 174 LYS A CA 1
ATOM 1445 C C . LYS A 1 174 ? 9.827 21.750 -20.791 1.00 52.22 174 LYS A C 1
ATOM 1447 O O . LYS A 1 174 ? 10.601 22.620 -20.410 1.00 52.22 174 LYS A O 1
ATOM 1452 N N . PHE A 1 175 ? 10.210 20.492 -20.980 1.00 55.69 175 PHE A N 1
ATOM 1453 C CA . PHE A 1 175 ? 11.610 20.172 -21.206 1.00 55.69 175 PHE A CA 1
ATOM 1454 C C . PHE A 1 175 ? 11.972 20.889 -22.507 1.00 55.69 175 PHE A C 1
ATOM 1456 O O . PHE A 1 175 ? 11.470 20.521 -23.564 1.00 55.69 175 PHE A O 1
ATOM 1463 N N . SER A 1 176 ? 12.722 21.985 -22.404 1.00 55.91 176 SER A N 1
ATOM 1464 C CA . SER A 1 176 ? 13.148 22.776 -23.561 1.00 55.91 176 SER A CA 1
ATOM 1465 C C . SER A 1 176 ? 14.234 22.061 -24.357 1.00 55.91 176 SER A C 1
ATOM 1467 O O . SER A 1 176 ? 14.361 22.296 -25.552 1.00 55.91 176 SER A O 1
ATOM 1469 N N . SER A 1 177 ? 14.992 21.172 -23.712 1.00 54.84 177 SER A N 1
ATOM 1470 C CA . SER A 1 177 ? 16.045 20.392 -24.349 1.00 54.84 177 SER A CA 1
ATOM 1471 C C . SER A 1 177 ? 16.200 19.020 -23.691 1.00 54.84 177 SER A C 1
ATOM 1473 O O . SER A 1 177 ? 16.196 18.876 -22.467 1.00 54.84 177 SER A O 1
ATOM 1475 N N . LEU A 1 178 ? 16.319 17.995 -24.532 1.00 63.53 178 LEU A N 1
ATOM 1476 C CA . LEU A 1 178 ? 16.801 16.668 -24.170 1.00 63.53 178 LEU A CA 1
ATOM 1477 C C . LEU A 1 178 ? 18.216 16.565 -24.736 1.00 63.53 178 LEU A C 1
ATOM 1479 O O . LEU A 1 178 ? 18.384 16.567 -25.950 1.00 63.53 178 LEU A O 1
ATOM 1483 N N . ILE A 1 179 ? 19.221 16.508 -23.866 1.00 66.25 179 ILE A N 1
ATOM 1484 C CA . ILE A 1 179 ? 20.612 16.322 -24.287 1.00 66.25 179 ILE A CA 1
ATOM 1485 C C . ILE A 1 179 ? 20.894 14.821 -24.259 1.00 66.25 179 ILE A C 1
ATOM 1487 O O . ILE A 1 179 ? 20.865 14.201 -23.195 1.00 66.25 179 ILE A O 1
ATOM 1491 N N . ILE A 1 180 ? 21.119 14.236 -25.433 1.00 64.81 180 ILE A N 1
ATOM 1492 C CA . ILE A 1 180 ? 21.510 12.835 -25.595 1.00 64.81 180 ILE A CA 1
ATOM 1493 C C . ILE A 1 180 ? 23.005 12.821 -25.911 1.00 64.81 180 ILE A C 1
ATOM 1495 O O . ILE A 1 180 ? 23.444 13.473 -26.852 1.00 64.81 180 ILE A O 1
ATOM 1499 N N . SER A 1 181 ? 23.790 12.080 -25.129 1.00 67.88 181 SER A N 1
ATOM 1500 C CA . SER A 1 181 ? 25.228 11.895 -25.364 1.00 67.88 181 SER A CA 1
ATOM 1501 C C . SER A 1 181 ? 25.513 10.412 -25.618 1.00 67.88 181 SER A C 1
ATOM 1503 O O . SER A 1 181 ? 25.833 9.680 -24.678 1.00 67.88 181 SER A O 1
ATOM 1505 N N . PRO A 1 182 ? 25.322 9.921 -26.856 1.00 63.44 182 PRO A N 1
ATOM 1506 C CA . PRO A 1 182 ? 25.596 8.533 -27.187 1.00 63.44 182 PRO A CA 1
ATOM 1507 C C . PRO A 1 182 ? 27.100 8.255 -27.089 1.00 63.44 182 PRO A C 1
ATOM 1509 O O . PRO A 1 182 ? 27.930 9.004 -27.595 1.00 63.44 182 PRO A O 1
ATOM 1512 N N . THR A 1 183 ? 27.462 7.150 -26.440 1.00 69.56 183 THR A N 1
ATOM 1513 C CA . THR A 1 183 ? 28.834 6.630 -26.469 1.00 69.56 183 THR A CA 1
ATOM 1514 C C . THR A 1 183 ? 28.871 5.469 -27.450 1.00 69.56 183 THR A C 1
ATOM 1516 O O . THR A 1 183 ? 28.200 4.461 -27.236 1.00 69.56 183 THR A O 1
ATOM 1519 N N . LEU A 1 184 ? 29.629 5.618 -28.533 1.00 68.69 184 LEU A N 1
ATOM 1520 C CA . LEU A 1 184 ? 29.794 4.584 -29.550 1.00 68.69 184 LEU A CA 1
ATOM 1521 C C . LEU A 1 184 ? 31.093 3.827 -29.284 1.00 68.69 184 LEU A C 1
ATOM 1523 O O . LEU A 1 184 ? 32.173 4.419 -29.275 1.00 68.69 184 LEU A O 1
ATOM 1527 N N . SER A 1 185 ? 30.987 2.519 -29.073 1.00 66.12 185 SER A N 1
ATOM 1528 C CA . SER A 1 185 ? 32.133 1.612 -29.034 1.00 66.12 185 SER A CA 1
ATOM 1529 C C . SER A 1 185 ? 32.036 0.635 -30.195 1.00 66.12 185 SER A C 1
ATOM 1531 O O . SER A 1 185 ? 31.073 -0.129 -30.279 1.00 66.12 185 SER A O 1
ATOM 1533 N N . LEU A 1 186 ? 33.035 0.647 -31.070 1.00 73.06 186 LEU A N 1
ATOM 1534 C CA . LEU A 1 186 ? 33.180 -0.360 -32.111 1.00 73.06 186 LEU A CA 1
ATOM 1535 C C . LEU A 1 186 ? 33.780 -1.623 -31.496 1.00 73.06 186 LEU A C 1
ATOM 1537 O O . LEU A 1 186 ? 34.757 -1.559 -30.752 1.00 73.06 186 LEU A O 1
ATOM 1541 N N . THR A 1 187 ? 33.182 -2.769 -31.800 1.00 69.88 187 THR A N 1
ATOM 1542 C CA . THR A 1 187 ? 33.727 -4.080 -31.435 1.00 69.88 187 THR A CA 1
ATOM 1543 C C . THR A 1 187 ? 34.005 -4.832 -32.723 1.00 69.88 187 THR A C 1
ATOM 1545 O O . THR A 1 187 ? 33.104 -4.973 -33.542 1.00 69.88 187 THR A O 1
ATOM 1548 N N . ASN A 1 188 ? 35.250 -5.278 -32.898 1.00 67.75 188 ASN A N 1
ATOM 1549 C CA . ASN A 1 188 ? 35.714 -6.054 -34.055 1.00 67.75 188 ASN A CA 1
ATOM 1550 C C . ASN A 1 188 ? 35.540 -5.372 -35.426 1.00 67.75 188 ASN A C 1
ATOM 1552 O O . ASN A 1 188 ? 35.370 -6.073 -36.416 1.00 67.75 188 ASN A O 1
ATOM 1556 N N . LEU A 1 189 ? 35.570 -4.038 -35.475 1.00 71.69 189 LEU A N 1
ATOM 1557 C CA . LEU A 1 189 ? 35.589 -3.267 -36.719 1.00 71.69 189 LEU A CA 1
ATOM 1558 C C . LEU A 1 189 ? 36.688 -2.209 -36.645 1.00 71.69 189 LEU A C 1
ATOM 1560 O O . LEU A 1 189 ? 36.835 -1.551 -35.607 1.00 71.69 189 LEU A O 1
ATOM 1564 N N . THR A 1 190 ? 37.440 -2.038 -37.728 1.00 68.56 190 THR A N 1
ATOM 1565 C CA . THR A 1 190 ? 38.350 -0.896 -37.907 1.00 68.56 190 THR A CA 1
ATOM 1566 C C . THR A 1 190 ? 37.639 0.249 -38.634 1.00 68.56 190 THR A C 1
ATOM 1568 O O . THR A 1 190 ? 36.613 0.058 -39.283 1.00 68.56 190 THR A O 1
ATOM 1571 N N . TRP A 1 191 ? 38.141 1.479 -38.491 1.00 69.00 191 TRP A N 1
ATOM 1572 C CA . TRP A 1 191 ? 37.538 2.664 -39.123 1.00 69.00 191 TRP A CA 1
ATOM 1573 C C . TRP A 1 191 ? 37.511 2.554 -40.655 1.00 69.00 191 TRP A C 1
ATOM 1575 O O . TRP A 1 191 ? 36.507 2.894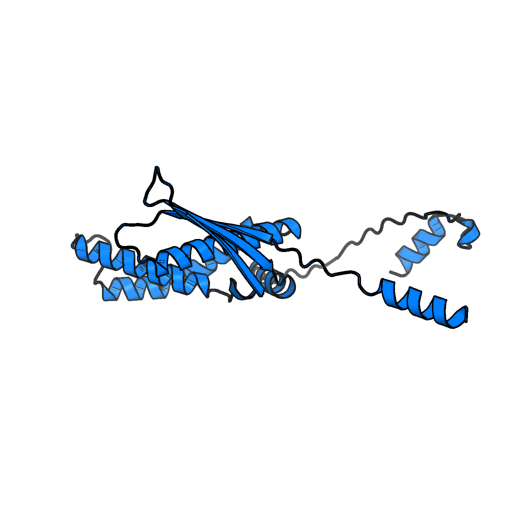 -41.280 1.00 69.00 191 TRP A O 1
ATOM 1585 N N . ASP A 1 192 ? 38.546 1.938 -41.227 1.00 67.50 192 ASP A N 1
ATOM 1586 C CA . ASP A 1 192 ? 38.647 1.655 -42.660 1.00 67.50 192 ASP A CA 1
ATOM 1587 C C . ASP A 1 192 ? 37.526 0.725 -43.155 1.00 67.50 192 ASP A C 1
ATOM 1589 O O . ASP A 1 192 ? 36.978 0.929 -44.237 1.00 67.50 192 ASP A O 1
ATOM 1593 N N . GLU A 1 193 ? 37.119 -0.266 -42.350 1.00 68.69 193 GLU A N 1
ATOM 1594 C CA . GLU A 1 193 ? 36.019 -1.190 -42.681 1.00 68.69 193 GLU A CA 1
ATOM 1595 C C . GLU A 1 193 ? 34.645 -0.508 -42.655 1.00 68.69 193 GLU A C 1
ATOM 1597 O O . GLU A 1 193 ? 33.699 -0.981 -43.286 1.00 68.69 193 GLU A O 1
ATOM 1602 N N . LEU A 1 194 ? 34.532 0.620 -41.953 1.00 69.38 194 LEU A N 1
ATOM 1603 C CA . LEU A 1 194 ? 33.345 1.473 -41.969 1.00 69.38 194 LEU A CA 1
ATOM 1604 C C . LEU A 1 194 ? 33.348 2.458 -43.148 1.00 69.38 194 LEU A C 1
ATOM 1606 O O . LEU A 1 194 ? 32.361 3.169 -43.332 1.00 69.38 194 LEU A O 1
ATOM 1610 N N . GLY A 1 195 ? 34.420 2.492 -43.947 1.00 67.44 195 GLY A N 1
ATOM 1611 C CA . GLY A 1 195 ? 34.587 3.439 -45.048 1.00 67.44 195 GLY A CA 1
ATOM 1612 C C . GLY A 1 195 ? 34.822 4.871 -44.571 1.00 67.44 195 GLY A C 1
ATOM 1613 O O . GLY A 1 195 ? 34.438 5.810 -45.265 1.00 67.44 195 GLY A O 1
ATOM 1614 N N . VAL A 1 196 ? 35.398 5.040 -43.375 1.00 71.56 196 VAL A N 1
ATOM 1615 C CA . VAL A 1 196 ? 35.617 6.344 -42.746 1.00 71.56 196 VAL A CA 1
ATOM 1616 C C . VAL A 1 196 ? 37.096 6.503 -42.400 1.00 71.56 196 VAL A C 1
ATOM 1618 O O . VAL A 1 196 ? 37.633 5.722 -41.619 1.00 71.56 196 VAL A O 1
ATOM 1621 N N . GLU A 1 197 ? 37.749 7.529 -42.950 1.00 65.25 197 GLU A N 1
ATOM 1622 C CA . GLU A 1 197 ? 39.195 7.740 -42.773 1.00 65.25 197 GLU A CA 1
ATOM 1623 C C . GLU A 1 197 ? 39.553 8.217 -41.356 1.00 65.25 197 GLU A C 1
ATOM 1625 O O . GLU A 1 197 ? 40.614 7.882 -40.825 1.00 65.25 197 GLU A O 1
ATOM 1630 N N . VAL A 1 198 ? 38.665 8.979 -40.701 1.00 69.50 198 VAL A N 1
ATOM 1631 C CA . VAL A 1 198 ? 38.912 9.535 -39.363 1.00 69.50 198 VAL A CA 1
ATOM 1632 C C . VAL A 1 198 ? 37.703 9.330 -38.452 1.00 69.50 198 VAL A C 1
ATOM 1634 O O . VAL A 1 198 ? 36.561 9.562 -38.830 1.00 69.50 198 VAL A O 1
ATOM 1637 N N . LYS A 1 199 ? 37.943 8.977 -37.181 1.00 64.06 199 LYS A N 1
ATOM 1638 C CA . LYS A 1 199 ? 36.897 8.855 -36.141 1.00 64.06 199 LYS A CA 1
ATOM 1639 C C . LYS A 1 199 ? 35.944 10.062 -36.089 1.00 64.06 199 LYS A C 1
ATOM 1641 O O . LYS A 1 199 ? 34.761 9.887 -35.794 1.00 64.06 199 LYS A O 1
ATOM 1646 N N . ASN A 1 200 ? 36.474 11.260 -36.347 1.00 66.06 200 ASN A N 1
ATOM 1647 C CA . ASN A 1 200 ? 35.716 12.506 -36.320 1.00 66.06 200 ASN A CA 1
ATOM 1648 C C . ASN A 1 200 ? 34.612 12.532 -37.381 1.00 66.06 200 ASN A C 1
ATOM 1650 O O . ASN A 1 200 ? 33.510 12.956 -37.051 1.00 66.06 200 ASN A O 1
ATOM 1654 N N . ASP A 1 201 ? 34.851 11.987 -38.573 1.00 66.44 201 ASP A N 1
ATOM 1655 C CA . ASP A 1 201 ? 33.878 11.984 -39.671 1.00 66.44 201 ASP A CA 1
ATOM 1656 C C . ASP A 1 201 ? 32.626 11.176 -39.307 1.00 66.44 201 ASP A C 1
ATOM 1658 O O . ASP A 1 201 ? 31.502 11.632 -39.506 1.00 66.44 201 ASP A O 1
ATOM 1662 N N . LEU A 1 202 ? 32.789 10.001 -38.683 1.00 66.81 202 LEU A N 1
ATOM 1663 C CA . LEU A 1 202 ? 31.640 9.203 -38.242 1.00 66.81 202 LEU A CA 1
ATOM 1664 C C . LEU A 1 202 ? 30.862 9.928 -37.139 1.00 66.81 202 LEU A C 1
ATOM 1666 O O . LEU A 1 202 ? 29.631 9.929 -37.140 1.00 66.81 202 LEU A O 1
ATOM 1670 N N . THR A 1 203 ? 31.565 10.545 -36.185 1.00 67.75 203 THR A N 1
ATOM 1671 C CA . THR A 1 203 ? 30.896 11.309 -35.129 1.00 67.75 203 THR A CA 1
ATOM 1672 C C . THR A 1 203 ? 30.200 12.550 -35.676 1.00 67.75 203 THR A C 1
ATOM 1674 O O . THR A 1 203 ? 29.079 12.811 -35.262 1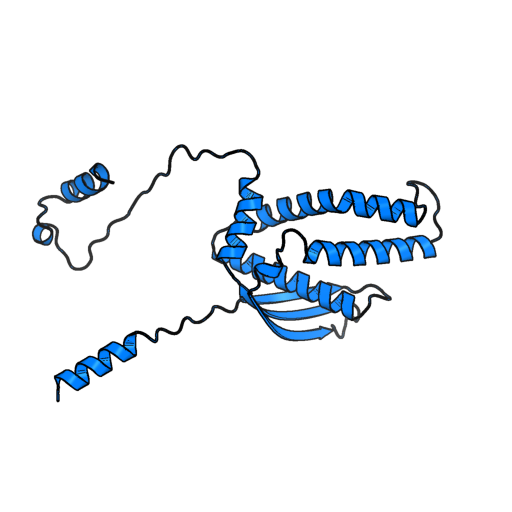.00 67.75 203 THR A O 1
ATOM 1677 N N . GLU A 1 204 ? 30.791 13.278 -36.622 1.00 67.75 204 GLU A N 1
ATOM 1678 C CA . GLU A 1 204 ? 30.185 14.462 -37.237 1.00 67.75 204 GLU A CA 1
ATOM 1679 C C . GLU A 1 204 ? 28.945 14.110 -38.054 1.00 67.75 204 GLU A C 1
ATOM 1681 O O . GLU A 1 204 ? 27.934 14.793 -37.931 1.00 67.75 204 GLU A O 1
ATOM 1686 N N . VAL A 1 205 ? 28.962 13.011 -38.811 1.00 68.06 205 VAL A N 1
ATOM 1687 C CA . VAL A 1 205 ? 27.774 12.531 -39.535 1.00 68.06 205 VAL A CA 1
ATOM 1688 C C . VAL A 1 205 ? 26.668 12.138 -38.556 1.00 68.06 205 VAL A C 1
ATOM 1690 O O . VAL A 1 205 ? 25.512 12.515 -38.737 1.00 68.06 205 VAL A O 1
ATOM 1693 N N . ILE A 1 206 ? 27.003 11.410 -37.488 1.00 67.62 206 ILE A N 1
ATOM 1694 C CA . ILE A 1 206 ? 26.005 10.972 -36.507 1.00 67.62 206 ILE A CA 1
ATOM 1695 C C . ILE A 1 206 ? 25.443 12.166 -35.728 1.00 67.62 206 ILE A C 1
ATOM 1697 O O . ILE A 1 206 ? 24.230 12.261 -35.592 1.00 67.62 206 ILE A O 1
ATOM 1701 N N . TYR A 1 207 ? 26.281 13.094 -35.261 1.00 66.81 207 TYR A N 1
ATOM 1702 C CA . TYR A 1 207 ? 25.836 14.287 -34.529 1.00 66.81 207 TYR A CA 1
ATOM 1703 C C . TYR A 1 207 ? 25.212 15.363 -35.427 1.00 66.81 207 TYR A C 1
ATOM 1705 O O . TYR A 1 207 ? 24.429 16.172 -34.942 1.00 66.81 207 TYR A O 1
ATOM 1713 N N . GLY A 1 208 ? 25.550 15.397 -36.716 1.00 64.00 208 GLY A N 1
ATOM 1714 C CA . GLY A 1 208 ? 25.007 16.347 -37.686 1.00 64.00 208 GLY A CA 1
ATOM 1715 C C . GLY A 1 208 ? 23.643 15.942 -38.249 1.00 64.00 208 GLY A C 1
ATOM 1716 O O . GLY A 1 208 ? 22.893 16.807 -38.699 1.00 64.00 208 GLY A O 1
ATOM 1717 N N . HIS A 1 209 ? 23.302 14.649 -38.216 1.00 64.75 209 HIS A N 1
ATOM 1718 C CA . HIS A 1 209 ? 22.043 14.122 -38.754 1.00 64.75 209 HIS A CA 1
ATOM 1719 C C . HIS A 1 209 ? 21.040 13.617 -37.700 1.00 64.75 209 HIS A C 1
ATOM 1721 O O . HIS A 1 209 ? 19.943 13.211 -38.093 1.00 64.75 209 HIS A O 1
ATOM 1727 N N . TRP A 1 210 ? 21.378 13.625 -36.404 1.00 52.50 210 TRP A N 1
ATOM 1728 C CA . TRP A 1 210 ? 20.487 13.214 -35.303 1.00 52.50 210 TRP A CA 1
ATOM 1729 C C . TRP A 1 210 ? 20.101 14.360 -34.369 1.00 52.50 210 TRP A C 1
ATOM 1731 O O . TRP A 1 210 ? 20.989 15.150 -33.988 1.00 52.50 210 TRP A O 1
#